Protein AF-0000000084665957 (afdb_homodimer)

Structure (mmCIF, N/CA/C/O backbone):
data_AF-0000000084665957-model_v1
#
loop_
_entity.id
_entity.type
_entity.pdbx_description
1 polymer 'Sulfhydryl oxidase'
#
loop_
_atom_site.group_PDB
_atom_site.id
_atom_site.type_symbol
_atom_site.label_atom_id
_atom_site.label_alt_id
_atom_site.label_comp_id
_atom_site.label_asym_id
_atom_site.label_entity_id
_atom_site.label_seq_id
_atom_site.pdbx_PDB_ins_code
_atom_site.Cartn_x
_atom_site.Cartn_y
_atom_site.Cartn_z
_atom_site.occupancy
_atom_site.B_iso_or_equiv
_atom_site.auth_seq_id
_atom_site.auth_comp_id
_atom_site.auth_asym_id
_atom_site.auth_atom_id
_atom_site.pdbx_PDB_model_num
ATOM 1 N N . MET A 1 1 ? -9.016 42.719 113.938 1 23.94 1 MET A N 1
ATOM 2 C CA . MET A 1 1 ? -9.352 41.312 113.688 1 23.94 1 MET A CA 1
ATOM 3 C C . MET A 1 1 ? -10.164 41.188 112.375 1 23.94 1 MET A C 1
ATOM 5 O O . MET A 1 1 ? -9.633 40.75 111.375 1 23.94 1 MET A O 1
ATOM 9 N N . LEU A 1 2 ? -11.43 40.875 112.5 1 23.5 2 LEU A N 1
ATOM 10 C CA . LEU A 1 2 ? -12.062 39.719 111.875 1 23.5 2 LEU A CA 1
ATOM 11 C C . LEU A 1 2 ? -12.805 40.156 110.562 1 23.5 2 LEU A C 1
ATOM 13 O O . LEU A 1 2 ? -13.602 39.375 110.062 1 23.5 2 LEU A O 1
ATOM 17 N N . ARG A 1 3 ? -12.586 41.375 110.125 1 26.03 3 ARG A N 1
ATOM 18 C CA . ARG A 1 3 ? -13.805 41.719 109.375 1 26.03 3 ARG A CA 1
ATOM 19 C C . ARG A 1 3 ? -14.062 40.75 108.25 1 26.03 3 ARG A C 1
ATOM 21 O O . ARG A 1 3 ? -13.133 40.344 107.562 1 26.03 3 ARG A O 1
ATOM 28 N N . LEU A 1 4 ? -15.242 40.594 107.875 1 24.08 4 LEU A N 1
ATOM 29 C CA . LEU A 1 4 ? -16.188 39.594 107.375 1 24.08 4 LEU A CA 1
ATOM 30 C C . LEU A 1 4 ? -15.859 39.25 105.938 1 24.08 4 LEU A C 1
ATOM 32 O O . LEU A 1 4 ? -15.117 39.969 105.25 1 24.08 4 LEU A O 1
ATOM 36 N N . SER A 1 5 ? -16.844 38.812 105.125 1 25.08 5 SER A N 1
ATOM 37 C CA . SER A 1 5 ? -17.453 37.594 104.625 1 25.08 5 SER A CA 1
ATOM 38 C C . SER A 1 5 ? -17.25 37.406 103.125 1 25.08 5 SER A C 1
ATOM 40 O O . SER A 1 5 ? -16.328 36.719 102.688 1 25.08 5 SER A O 1
ATOM 42 N N . GLY A 1 6 ? -18.328 37.625 102.25 1 25.34 6 GLY A N 1
ATOM 43 C CA . GLY A 1 6 ? -19.109 36.625 101.562 1 25.34 6 GLY A CA 1
ATOM 44 C C . GLY A 1 6 ? -18.656 36.406 100.125 1 25.34 6 GLY A C 1
ATOM 45 O O . GLY A 1 6 ? -17.922 37.219 99.562 1 25.34 6 GLY A O 1
ATOM 46 N N . PRO A 1 7 ? -19.188 35.281 99.375 1 33.09 7 PRO A N 1
ATOM 47 C CA . PRO A 1 7 ? -18.781 34.25 98.375 1 33.09 7 PRO A CA 1
ATOM 48 C C . PRO A 1 7 ? -18.938 34.688 96.938 1 33.09 7 PRO A C 1
ATOM 50 O O . PRO A 1 7 ? -18.719 33.875 96 1 33.09 7 PRO A O 1
ATOM 53 N N . LYS A 1 8 ? -19.234 35.969 96.5 1 28.03 8 LYS A N 1
ATOM 54 C CA . LYS A 1 8 ? -20.297 36.062 95.562 1 28.03 8 LYS A CA 1
ATOM 55 C C . LYS A 1 8 ? -19.953 35.25 94.312 1 28.03 8 LYS A C 1
ATOM 57 O O . LYS A 1 8 ? -18.766 35 94 1 28.03 8 LYS A O 1
ATOM 62 N N . GLY A 1 9 ? -20.797 35.344 93.125 1 24.75 9 GLY A N 1
ATOM 63 C CA . GLY A 1 9 ? -21.594 34.562 92.188 1 24.75 9 GLY A CA 1
ATOM 64 C C . GLY A 1 9 ? -20.797 34.062 91 1 24.75 9 GLY A C 1
ATOM 65 O O . GLY A 1 9 ? -19.734 34.594 90.688 1 24.75 9 GLY A O 1
ATOM 66 N N . ARG A 1 10 ? -21.328 33.094 90.125 1 26.44 10 ARG A N 1
ATOM 67 C CA . ARG A 1 10 ? -21.25 31.812 89.438 1 26.44 10 ARG A CA 1
ATOM 68 C C . ARG A 1 10 ? -20.641 32 88.062 1 26.44 10 ARG A C 1
ATOM 70 O O . ARG A 1 10 ? -20.469 33.125 87.562 1 26.44 10 ARG A O 1
ATOM 77 N N . PHE A 1 11 ? -21.344 31.422 86.875 1 23.61 11 PHE A N 1
ATOM 78 C CA . PHE A 1 11 ? -21.141 30.266 86 1 23.61 11 PHE A CA 1
ATOM 79 C C . PHE A 1 11 ? -20.578 30.672 84.688 1 23.61 11 PHE A C 1
ATOM 81 O O . PHE A 1 11 ? -19.562 30.141 84.25 1 23.61 11 PHE A O 1
ATOM 88 N N . ALA A 1 12 ? -21.5 31.094 83.562 1 27.22 12 ALA A N 1
ATOM 89 C CA . ALA A 1 12 ? -22 30.312 82.438 1 27.22 12 ALA A CA 1
ATOM 90 C C . ALA A 1 12 ? -21.281 30.688 81.188 1 27.22 12 ALA A C 1
ATOM 92 O O . ALA A 1 12 ? -21.641 30.188 80.062 1 27.22 12 ALA A O 1
ATOM 93 N N . VAL A 1 13 ? -20.328 31.516 81.062 1 29.95 13 VAL A N 1
ATOM 94 C CA . VAL A 1 13 ? -20.25 32.25 79.812 1 29.95 13 VAL A CA 1
ATOM 95 C C . VAL A 1 13 ? -19.781 31.328 78.688 1 29.95 13 VAL A C 1
ATOM 97 O O . VAL A 1 13 ? -19.469 31.797 77.625 1 29.95 13 VAL A O 1
ATOM 100 N N . PRO A 1 14 ? -19.781 29.812 78.938 1 29.17 14 PRO A N 1
ATOM 101 C CA . PRO A 1 14 ? -18.781 29.172 78.062 1 29.17 14 PRO A CA 1
ATOM 102 C C . PRO A 1 14 ? -19.109 29.344 76.562 1 29.17 14 PRO A C 1
ATOM 104 O O . PRO A 1 14 ? -18.203 29.484 75.75 1 29.17 14 PRO A O 1
ATOM 107 N N . ALA A 1 15 ? -20.453 29 76.188 1 26.44 15 ALA A N 1
ATOM 108 C CA . ALA A 1 15 ? -20.719 27.891 75.25 1 26.44 15 ALA A CA 1
ATOM 109 C C . ALA A 1 15 ? -20.578 28.344 73.812 1 26.44 15 ALA A C 1
ATOM 111 O O . ALA A 1 15 ? -20.453 27.516 72.875 1 26.44 15 ALA A O 1
ATOM 112 N N . VAL A 1 16 ? -20.781 29.578 73.375 1 29.3 16 VAL A N 1
ATOM 113 C CA . VAL A 1 16 ? -21.594 29.781 72.188 1 29.3 16 VAL A CA 1
ATOM 114 C C . VAL A 1 16 ? -20.766 29.453 70.938 1 29.3 16 VAL A C 1
ATOM 116 O O . VAL A 1 16 ? -21.234 29.625 69.812 1 29.3 16 VAL A O 1
ATOM 119 N N . LEU A 1 17 ? -19.406 29.203 71.062 1 29.39 17 LEU A N 1
ATOM 120 C CA . LEU A 1 17 ? -18.609 29.453 69.875 1 29.39 17 LEU A CA 1
ATOM 121 C C . LEU A 1 17 ? -18.906 28.406 68.812 1 29.39 17 LEU A C 1
ATOM 123 O O . LEU A 1 17 ? -18.344 28.469 67.688 1 29.39 17 LEU A O 1
ATOM 127 N N . ALA A 1 18 ? -19.531 27.203 69.188 1 26.62 18 ALA A N 1
ATOM 128 C CA . ALA A 1 18 ? -19.266 25.969 68.438 1 26.62 18 ALA A CA 1
ATOM 129 C C . ALA A 1 18 ? -19.969 26 67.062 1 26.62 18 ALA A C 1
ATOM 131 O O . ALA A 1 18 ? -19.734 25.125 66.25 1 26.62 18 ALA A O 1
ATOM 132 N N . ILE A 1 19 ? -21.031 26.719 66.875 1 30.8 19 ILE A N 1
ATOM 133 C CA . ILE A 1 19 ? -22.078 26.172 66 1 30.8 19 ILE A CA 1
ATOM 134 C C . ILE A 1 19 ? -21.625 26.203 64.562 1 30.8 19 ILE A C 1
ATOM 136 O O . ILE A 1 19 ? -22.031 25.375 63.719 1 30.8 19 ILE A O 1
ATOM 140 N N . VAL A 1 20 ? -20.844 27.188 64.125 1 29.7 20 VAL A N 1
ATOM 141 C CA . VAL A 1 20 ? -21.062 27.625 62.719 1 29.7 20 VAL A CA 1
ATOM 142 C C . VAL A 1 20 ? -20.469 26.594 61.75 1 29.7 20 VAL A C 1
ATOM 144 O O . VAL A 1 20 ? -20.5 26.781 60.531 1 29.7 20 VAL A O 1
ATOM 147 N N . PHE A 1 21 ? -19.812 25.469 62.281 1 29.03 21 PHE A N 1
ATOM 148 C CA . PHE A 1 21 ? -18.969 24.656 61.406 1 29.03 21 PHE A CA 1
ATOM 149 C C . PHE A 1 21 ? -19.812 23.938 60.344 1 29.03 21 PHE A C 1
ATOM 151 O O . PHE A 1 21 ? -19.266 23.344 59.438 1 29.03 21 PHE A O 1
ATOM 158 N N . CYS A 1 22 ? -21.062 23.625 60.75 1 29.11 22 CYS A N 1
ATOM 159 C CA . CYS A 1 22 ? -21.656 22.422 60.188 1 29.11 22 CYS A CA 1
ATOM 160 C C . CYS A 1 22 ? -21.875 22.594 58.688 1 29.11 22 CYS A C 1
ATOM 162 O O . CYS A 1 22 ? -22.094 21.609 57.969 1 29.11 22 CYS A O 1
ATOM 164 N N . LEU A 1 23 ? -22.312 23.734 58.219 1 30.8 23 LEU A N 1
ATOM 165 C CA . LEU A 1 23 ? -23.234 23.609 57.094 1 30.8 23 LEU A CA 1
ATOM 166 C C . LEU A 1 23 ? -22.5 23.203 55.812 1 30.8 23 LEU A C 1
ATOM 168 O O . LEU A 1 23 ? -23.125 22.906 54.812 1 30.8 23 LEU A O 1
ATOM 172 N N . PHE A 1 24 ? -21.188 23.406 55.781 1 32.72 24 PHE A N 1
ATOM 173 C CA . PHE A 1 24 ? -20.719 23.547 54.406 1 32.72 24 PHE A CA 1
ATOM 174 C C . PHE A 1 24 ? -20.781 22.219 53.656 1 32.72 24 PHE A C 1
ATOM 176 O O . PHE A 1 24 ? -20.391 22.141 52.5 1 32.72 24 PHE A O 1
ATOM 183 N N . PHE A 1 25 ? -20.953 21.125 54.469 1 32.72 25 PHE A N 1
ATOM 184 C CA . PHE A 1 25 ? -20.5 19.891 53.812 1 32.72 25 PHE A CA 1
ATOM 185 C C . PHE A 1 25 ? -21.375 19.578 52.625 1 32.72 25 PHE A C 1
ATOM 187 O O . PHE A 1 25 ? -21.109 18.609 51.906 1 32.72 25 PHE A O 1
ATOM 194 N N . PHE A 1 26 ? -22.625 19.969 52.719 1 32.12 26 PHE A N 1
ATOM 195 C CA . PHE A 1 26 ? -23.484 19.078 51.938 1 32.12 26 PHE A CA 1
ATOM 196 C C . PHE A 1 26 ? -23.234 19.281 50.438 1 32.12 26 PHE A C 1
ATOM 198 O O . PHE A 1 26 ? -24 18.781 49.594 1 32.12 26 PHE A O 1
ATOM 205 N N . MET A 1 27 ? -22.516 20.359 50.062 1 32.44 27 MET A N 1
ATOM 206 C CA . MET A 1 27 ? -22.797 20.562 48.625 1 32.44 27 MET A CA 1
ATOM 207 C C . MET A 1 27 ? -22.312 19.359 47.812 1 32.44 27 MET A C 1
ATOM 209 O O . MET A 1 27 ? -21.141 19 47.875 1 32.44 27 MET A O 1
ATOM 213 N N . GLY A 1 28 ? -23.031 18.266 47.875 1 29.22 28 GLY A N 1
ATOM 214 C CA . GLY A 1 28 ? -22.797 17.062 47.094 1 29.22 28 GLY A CA 1
ATOM 215 C C . GLY A 1 28 ? -22.453 17.359 45.656 1 29.22 28 GLY A C 1
ATOM 216 O O . GLY A 1 28 ? -22.844 18.391 45.125 1 29.22 28 GLY A O 1
ATOM 217 N N . PRO A 1 29 ? -21.219 16.969 45.281 1 35.88 29 PRO A N 1
ATOM 218 C CA . PRO A 1 29 ? -20.719 17.156 43.906 1 35.88 29 PRO A CA 1
ATOM 219 C C . PRO A 1 29 ? -21.734 16.734 42.844 1 35.88 29 PRO A C 1
ATOM 221 O O . PRO A 1 29 ? -22.375 15.688 43 1 35.88 29 PRO A O 1
ATOM 224 N N . HIS A 1 30 ? -22.719 17.625 42.562 1 33.84 30 HIS A N 1
ATOM 225 C CA . HIS A 1 30 ? -23.547 17.234 41.438 1 33.84 30 HIS A CA 1
ATOM 226 C C . HIS A 1 30 ? -22.688 16.734 40.25 1 33.84 30 HIS A C 1
ATOM 228 O O . HIS A 1 30 ? -21.719 17.375 39.875 1 33.84 30 HIS A O 1
ATOM 234 N N . THR A 1 31 ? -22.422 15.398 40.312 1 34.31 31 THR A N 1
ATOM 235 C CA . THR A 1 31 ? -21.812 14.688 39.188 1 34.31 31 THR A CA 1
ATOM 236 C C . THR A 1 31 ? -22.469 15.102 37.875 1 34.31 31 THR A C 1
ATOM 238 O O . THR A 1 31 ? -23.688 15 37.719 1 34.31 31 THR A O 1
ATOM 241 N N . VAL A 1 32 ? -22.062 16.297 37.406 1 34.09 32 VAL A N 1
ATOM 242 C CA . VAL A 1 32 ? -22.469 16.594 36.031 1 34.09 32 VAL A CA 1
ATOM 243 C C . VAL A 1 32 ? -22.312 15.352 35.156 1 34.09 32 VAL A C 1
ATOM 245 O O . VAL A 1 32 ? -21.234 14.75 35.125 1 34.09 32 VAL A O 1
ATOM 248 N N . THR A 1 33 ? -23.328 14.492 35.156 1 33.47 33 THR A N 1
ATOM 249 C CA . THR A 1 33 ? -23.359 13.445 34.156 1 33.47 33 THR A CA 1
ATOM 250 C C . THR A 1 33 ? -23.016 14.008 32.781 1 33.47 33 THR A C 1
ATOM 252 O O . THR A 1 33 ? -23.688 14.922 32.281 1 33.47 33 THR A O 1
ATOM 255 N N . SER A 1 34 ? -21.734 14.266 32.594 1 32.19 34 SER A N 1
ATOM 256 C CA . SER A 1 34 ? -21.312 14.586 31.25 1 32.19 34 SER A CA 1
ATOM 257 C C . SER A 1 34 ? -22.016 13.695 30.219 1 32.19 34 SER A C 1
ATOM 259 O O . SER A 1 34 ? -21.891 12.469 30.266 1 32.19 34 SER A O 1
ATOM 261 N N . GLY A 1 35 ? -23.281 13.992 29.984 1 29.5 35 GLY A N 1
ATOM 262 C CA . GLY A 1 35 ? -23.891 13.32 28.844 1 29.5 35 GLY A CA 1
ATOM 263 C C . GLY A 1 35 ? -22.969 13.227 27.641 1 29.5 35 GLY A C 1
ATOM 264 O O . GLY A 1 35 ? -22.453 14.242 27.172 1 29.5 35 GLY A O 1
ATOM 265 N N . HIS A 1 36 ? -22.062 12.211 27.688 1 34.53 36 HIS A N 1
ATOM 266 C CA . HIS A 1 36 ? -21.375 11.836 26.469 1 34.53 36 HIS A CA 1
ATOM 267 C C . HIS A 1 36 ? -22.312 11.875 25.266 1 34.53 36 HIS A C 1
ATOM 269 O O . HIS A 1 36 ? -23.312 11.148 25.219 1 34.53 36 HIS A O 1
ATOM 275 N N . VAL A 1 37 ? -22.641 13.07 24.844 1 31.34 37 VAL A N 1
ATOM 276 C CA . VAL A 1 37 ? -23.25 13.102 23.531 1 31.34 37 VAL A CA 1
ATOM 277 C C . VAL A 1 37 ? -22.516 12.156 22.594 1 31.34 37 VAL A C 1
ATOM 279 O O . VAL A 1 37 ? -21.312 12.328 22.344 1 31.34 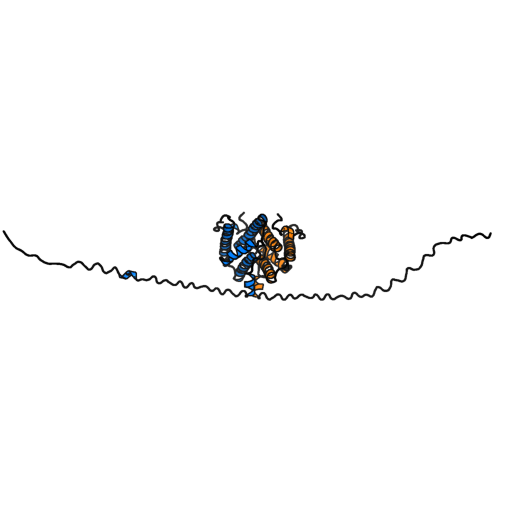37 VAL A O 1
ATOM 282 N N . ALA A 1 38 ? -22.75 10.898 22.766 1 32.16 38 ALA A N 1
ATOM 283 C CA . ALA A 1 38 ? -22.344 9.984 21.703 1 32.16 38 ALA A CA 1
ATOM 284 C C . ALA A 1 38 ? -22.688 10.547 20.328 1 32.16 38 ALA A C 1
ATOM 286 O O . ALA A 1 38 ? -23.859 10.781 20.016 1 32.16 38 ALA A O 1
ATOM 287 N N . PHE A 1 39 ? -21.875 11.461 19.781 1 30.08 39 PHE A N 1
ATOM 288 C CA . PHE A 1 39 ? -21.969 11.789 18.375 1 30.08 39 PHE A CA 1
ATOM 289 C C . PHE A 1 39 ? -22.219 10.539 17.531 1 30.08 39 PHE A C 1
ATOM 291 O O . PHE A 1 39 ? -21.328 9.695 17.406 1 30.08 39 PHE A O 1
ATOM 298 N N . THR A 1 40 ? -23.359 9.984 17.641 1 35.09 40 THR A N 1
ATOM 299 C CA . THR A 1 40 ? -23.719 8.977 16.656 1 35.09 40 THR A CA 1
ATOM 300 C C . THR A 1 40 ? -23.453 9.492 15.242 1 35.09 40 THR A C 1
ATOM 302 O O . THR A 1 40 ? -24.141 10.398 14.773 1 35.09 40 THR A O 1
ATOM 305 N N . THR A 1 41 ? -22.234 9.773 14.906 1 33.22 41 THR A N 1
ATOM 306 C CA . THR A 1 41 ? -22.078 10.07 13.492 1 33.22 41 THR A CA 1
ATOM 307 C C . THR A 1 41 ? -22.828 9.047 12.641 1 33.22 41 THR A C 1
ATOM 309 O O . THR A 1 41 ? -22.641 7.836 12.812 1 33.22 41 THR A O 1
ATOM 312 N N . PRO A 1 42 ? -23.938 9.414 12.109 1 31.47 42 PRO A N 1
ATOM 313 C CA . PRO A 1 42 ? -24.562 8.484 11.164 1 31.47 42 PRO A CA 1
ATOM 314 C C . PRO A 1 42 ? -23.531 7.832 10.227 1 31.47 42 PRO A C 1
ATOM 316 O O . PRO A 1 42 ? -22.812 8.531 9.516 1 31.47 42 PRO A O 1
ATOM 319 N N . GLN A 1 43 ? -22.828 6.816 10.641 1 33.38 43 GLN A N 1
ATOM 320 C CA . GLN A 1 43 ? -22.109 5.973 9.703 1 33.38 43 GLN A CA 1
ATOM 321 C C . GLN A 1 43 ? -22.953 5.676 8.461 1 33.38 43 GLN A C 1
ATOM 323 O O . GLN A 1 43 ? -24 5.039 8.562 1 33.38 43 GLN A O 1
ATOM 328 N N . ARG A 1 44 ? -23.109 6.648 7.629 1 35.81 44 ARG A N 1
ATOM 329 C CA . ARG A 1 44 ? -23.75 6.266 6.371 1 35.81 44 ARG A CA 1
ATOM 330 C C . ARG A 1 44 ? -23.406 4.828 5.996 1 35.81 44 ARG A C 1
ATOM 332 O O . ARG A 1 44 ? -22.234 4.422 6.094 1 35.81 44 ARG A O 1
ATOM 339 N N . ASP A 1 45 ? -24.344 3.887 6.074 1 35.06 45 ASP A N 1
ATOM 340 C CA . ASP A 1 45 ? -24.422 2.473 5.719 1 35.06 45 ASP A CA 1
ATOM 341 C C . ASP A 1 45 ? -23.578 2.166 4.484 1 35.06 45 ASP A C 1
ATOM 343 O O . ASP A 1 45 ? -23.953 2.518 3.365 1 35.06 45 ASP A O 1
ATOM 347 N N . LEU A 1 46 ? -22.234 2.416 4.41 1 44.25 46 LEU A N 1
ATOM 348 C CA . LEU A 1 46 ? -21.641 1.562 3.393 1 44.25 46 LEU A CA 1
ATOM 349 C C . LEU A 1 46 ? -22.391 0.238 3.281 1 44.25 46 LEU A C 1
ATOM 351 O O . LEU A 1 46 ? -22.688 -0.392 4.293 1 44.25 46 LEU A O 1
ATOM 355 N N . GLY A 1 47 ? -23.25 0.191 2.395 1 41.38 47 GLY A N 1
ATOM 356 C CA . GLY A 1 47 ? -24.047 -1.02 2.318 1 41.38 47 GLY A CA 1
ATOM 357 C C . GLY A 1 47 ? -23.344 -2.24 2.877 1 41.38 47 GLY A C 1
ATOM 358 O O . GLY A 1 47 ? -22.109 -2.244 3.014 1 41.38 47 GLY A O 1
ATOM 359 N N . HIS A 1 48 ? -24.062 -2.998 3.639 1 44.66 48 HIS A N 1
ATOM 360 C CA . HIS A 1 48 ? -23.656 -4.25 4.266 1 44.66 48 HIS A CA 1
ATOM 361 C C . HIS A 1 48 ? -22.547 -4.926 3.48 1 44.66 48 HIS A C 1
ATOM 363 O O . HIS A 1 48 ? -21.594 -5.434 4.066 1 44.66 48 HIS A O 1
ATOM 369 N N . SER A 1 49 ? -22.625 -4.941 2.115 1 48.97 49 SER A N 1
ATOM 370 C CA . SER A 1 49 ? -21.656 -5.629 1.272 1 48.97 49 SER A CA 1
ATOM 371 C C . SER A 1 49 ? -20.297 -4.957 1.348 1 48.97 49 SER A C 1
ATOM 373 O O . SER A 1 49 ? -19.266 -5.633 1.316 1 48.97 49 SER A O 1
ATOM 375 N N . SER A 1 50 ? -20.281 -3.59 1.645 1 61.59 50 SER A N 1
ATOM 376 C CA . SER A 1 50 ? -19.031 -2.855 1.732 1 61.59 50 SER A CA 1
ATOM 377 C C . SER A 1 50 ? -18.312 -3.143 3.047 1 61.59 50 SER A C 1
ATOM 379 O O . SER A 1 50 ? -17.094 -3.348 3.066 1 61.59 50 SER A O 1
ATOM 381 N N . GLN A 1 51 ? -19.094 -3.328 4.078 1 67.75 51 GLN A N 1
ATOM 382 C CA . GLN A 1 51 ? -18.469 -3.574 5.375 1 67.75 51 GLN A CA 1
ATOM 383 C C . GLN A 1 51 ? -17.859 -4.973 5.434 1 67.75 51 GLN A C 1
ATOM 385 O O . GLN A 1 51 ? -16.781 -5.16 6 1 67.75 51 GLN A O 1
ATOM 390 N N . SER A 1 52 ? -18.641 -5.891 4.801 1 73.94 52 SER A N 1
ATOM 391 C CA . SER A 1 52 ? -18.109 -7.254 4.801 1 73.94 52 SER A CA 1
ATOM 392 C C . SER A 1 52 ? -16.812 -7.34 4.012 1 73.94 52 SER A C 1
ATOM 394 O O . SER A 1 52 ? -15.922 -8.133 4.352 1 73.94 52 SER A O 1
ATOM 396 N N . LEU A 1 53 ? -16.688 -6.516 3.115 1 84.69 53 LEU A N 1
ATOM 397 C CA . LEU A 1 53 ? -15.477 -6.48 2.297 1 84.69 53 LEU A CA 1
ATOM 398 C C . LEU A 1 53 ? -14.273 -6.023 3.121 1 84.69 53 LEU A C 1
ATOM 400 O O . LEU A 1 53 ? -13.164 -6.531 2.939 1 84.69 53 LEU A O 1
ATOM 404 N N . LEU A 1 54 ? -14.523 -5.195 4.086 1 86.06 54 LEU A N 1
ATOM 405 C CA . LEU A 1 54 ? -13.445 -4.559 4.836 1 86.06 54 LEU A CA 1
ATOM 406 C C . LEU A 1 54 ? -13.086 -5.379 6.066 1 86.06 54 LEU A C 1
ATOM 408 O O . LEU A 1 54 ? -12.008 -5.199 6.641 1 86.06 54 LEU A O 1
ATOM 412 N N . THR A 1 55 ? -13.852 -6.32 6.555 1 81.5 55 THR A N 1
ATOM 413 C CA . THR A 1 55 ? -13.633 -7.027 7.812 1 81.5 55 THR A CA 1
ATOM 414 C C . THR A 1 55 ? -13.289 -8.492 7.559 1 81.5 55 THR A C 1
ATOM 416 O O . THR A 1 55 ? -13.344 -9.32 8.469 1 81.5 55 THR A O 1
ATOM 419 N N . GLY A 1 56 ? -12.812 -8.859 6.555 1 82.06 56 GLY A N 1
ATOM 420 C CA . GLY A 1 56 ? -12.492 -10.25 6.27 1 82.06 56 GLY A CA 1
ATOM 421 C C . GLY A 1 56 ? -11.141 -10.68 6.816 1 82.06 56 GLY A C 1
ATOM 422 O O . GLY A 1 56 ? -10.438 -9.875 7.434 1 82.06 56 GLY A O 1
ATOM 423 N N . HIS A 1 57 ? -10.773 -11.875 6.73 1 87.69 57 HIS A N 1
ATOM 424 C CA . HIS A 1 57 ? -9.539 -12.492 7.207 1 87.69 57 HIS A CA 1
ATOM 425 C C . HIS A 1 57 ? -8.336 -12.016 6.406 1 87.69 57 HIS A C 1
ATOM 427 O O . HIS A 1 57 ? -8.492 -11.438 5.332 1 87.69 57 HIS A O 1
ATOM 433 N N . ALA A 1 58 ? -7.102 -12.188 7.016 1 95.56 58 ALA A N 1
ATOM 434 C CA . ALA A 1 58 ? -5.875 -12.031 6.238 1 95.56 58 ALA A CA 1
ATOM 435 C C . ALA A 1 58 ? -5.844 -13 5.059 1 95.56 58 ALA A C 1
ATOM 437 O O . ALA A 1 58 ? -6.066 -14.203 5.23 1 95.56 58 ALA A O 1
ATOM 438 N N . ILE A 1 59 ? -5.516 -12.555 3.977 1 96.75 59 ILE A N 1
ATOM 439 C CA . ILE A 1 59 ? -5.723 -13.32 2.752 1 96.75 59 ILE A CA 1
ATOM 440 C C . ILE A 1 59 ? -4.461 -14.109 2.414 1 96.75 59 ILE A C 1
ATOM 442 O O . ILE A 1 59 ? -4.539 -15.258 1.969 1 96.75 59 ILE A O 1
ATOM 446 N N . ALA A 1 60 ? -3.242 -13.539 2.637 1 95.88 60 ALA A N 1
ATOM 447 C CA . ALA A 1 60 ? -1.985 -14.188 2.277 1 95.88 60 ALA A CA 1
ATOM 448 C C . ALA A 1 60 ? -1.565 -15.195 3.346 1 95.88 60 ALA A C 1
ATOM 450 O O . ALA A 1 60 ? -1.906 -15.039 4.52 1 95.88 60 ALA A O 1
ATOM 451 N N . PRO A 1 61 ? -0.875 -16.219 2.949 1 94.12 61 PRO A N 1
ATOM 452 C CA . PRO A 1 61 ? -0.324 -17.141 3.938 1 94.12 61 PRO A CA 1
ATOM 453 C C . PRO A 1 61 ? 0.876 -16.562 4.684 1 94.12 61 PRO A C 1
ATOM 455 O O . PRO A 1 61 ? 1.323 -15.453 4.379 1 94.12 61 PRO A O 1
ATOM 458 N N . LYS A 1 62 ? 1.385 -17.344 5.598 1 94.06 62 LYS A N 1
ATOM 459 C CA . LYS A 1 62 ? 2.57 -16.969 6.359 1 94.06 62 LYS A CA 1
ATOM 460 C C . LYS A 1 62 ? 3.754 -16.688 5.438 1 94.06 62 LYS A C 1
ATOM 462 O O . LYS A 1 62 ? 3.93 -17.375 4.43 1 94.06 62 LYS A O 1
ATOM 467 N N . LEU A 1 63 ? 4.5 -15.648 5.805 1 92.62 63 LEU A N 1
ATOM 468 C CA . LEU A 1 63 ? 5.746 -15.336 5.113 1 92.62 63 LEU A CA 1
ATOM 469 C C . LEU A 1 63 ? 6.953 -15.766 5.941 1 92.62 63 LEU A C 1
ATOM 471 O O . LEU A 1 63 ? 7.391 -15.031 6.832 1 92.62 63 LEU A O 1
ATOM 475 N N . GLY A 1 64 ? 7.562 -16.812 5.582 1 88.06 64 GLY A N 1
ATOM 476 C CA . GLY A 1 64 ? 8.562 -17.453 6.422 1 88.06 64 GLY A CA 1
ATOM 477 C C . GLY A 1 64 ? 9.953 -16.875 6.23 1 88.06 64 GLY A C 1
ATOM 478 O O . GLY A 1 64 ? 10.836 -17.078 7.07 1 88.06 64 GLY A O 1
ATOM 479 N N . ASN A 1 65 ? 10.156 -16.141 5.184 1 89.38 65 ASN A N 1
ATOM 480 C CA . ASN A 1 65 ? 11.477 -15.578 4.914 1 89.38 65 ASN A CA 1
ATOM 481 C C . ASN A 1 65 ? 11.695 -14.281 5.684 1 89.38 65 ASN A C 1
ATOM 483 O O . ASN A 1 65 ? 11.109 -13.25 5.348 1 89.38 65 ASN A O 1
ATOM 487 N N . ALA A 1 66 ? 12.578 -14.312 6.645 1 91 66 ALA A N 1
ATOM 488 C CA . ALA A 1 66 ? 12.781 -13.195 7.566 1 91 66 ALA A CA 1
ATOM 489 C C . ALA A 1 66 ? 13.281 -11.961 6.828 1 91 66 ALA A C 1
ATOM 491 O O . ALA A 1 66 ? 12.875 -10.836 7.145 1 91 66 ALA A O 1
ATOM 492 N N . THR A 1 67 ? 14.156 -12.172 5.879 1 91.5 67 THR A N 1
ATOM 493 C CA . THR A 1 67 ? 14.703 -11.047 5.121 1 91.5 67 THR A CA 1
ATOM 494 C C . THR A 1 67 ? 13.617 -10.406 4.258 1 91.5 67 THR A C 1
ATOM 496 O O . THR A 1 67 ? 13.469 -9.18 4.246 1 91.5 67 THR A O 1
ATOM 499 N N . ALA A 1 68 ? 12.883 -11.227 3.561 1 90.88 68 ALA A N 1
ATOM 500 C CA . ALA A 1 68 ? 11.781 -10.727 2.74 1 90.88 68 ALA A CA 1
ATOM 501 C C . ALA A 1 68 ? 10.75 -10 3.594 1 90.88 68 ALA A C 1
ATOM 503 O O . ALA A 1 68 ? 10.227 -8.961 3.195 1 90.88 68 ALA A O 1
ATOM 504 N N . LYS A 1 69 ? 10.484 -10.586 4.727 1 93.88 69 LYS A N 1
ATOM 505 C CA . LYS A 1 69 ? 9.531 -9.992 5.656 1 93.88 69 LYS A CA 1
ATOM 506 C C . LYS A 1 69 ? 9.977 -8.602 6.102 1 93.88 69 LYS A C 1
ATOM 508 O O . LYS A 1 69 ? 9.188 -7.664 6.121 1 93.88 69 LYS A O 1
ATOM 513 N N . ALA A 1 70 ? 11.227 -8.461 6.43 1 93.25 70 ALA A N 1
ATOM 514 C CA . ALA A 1 70 ? 11.766 -7.184 6.887 1 93.25 70 ALA A CA 1
ATOM 515 C C . ALA A 1 70 ? 11.734 -6.145 5.766 1 93.25 70 ALA A C 1
ATOM 517 O O . ALA A 1 70 ? 11.359 -4.992 5.988 1 93.25 70 ALA A O 1
ATOM 518 N N . GLU A 1 71 ? 12.125 -6.531 4.594 1 93.19 71 GLU A N 1
ATOM 519 C CA . GLU A 1 71 ? 12.125 -5.621 3.451 1 93.19 71 GLU A CA 1
ATOM 520 C C . GLU A 1 71 ? 10.711 -5.184 3.094 1 93.19 71 GLU A C 1
ATOM 522 O O . GLU A 1 71 ? 10.469 -4.012 2.795 1 93.19 71 GLU A O 1
ATOM 527 N N . LEU A 1 72 ? 9.836 -6.156 3.139 1 95.5 72 LEU A N 1
ATOM 528 C CA . LEU A 1 72 ? 8.43 -5.859 2.867 1 95.5 72 LEU A CA 1
ATOM 529 C C . LEU A 1 72 ? 7.883 -4.863 3.885 1 95.5 72 LEU A C 1
ATOM 531 O O . LEU A 1 72 ? 7.195 -3.908 3.518 1 95.5 72 LEU A O 1
ATOM 535 N N . GLY A 1 73 ? 8.156 -5.164 5.145 1 96.5 73 GLY A N 1
ATOM 536 C CA . GLY A 1 73 ? 7.695 -4.262 6.191 1 96.5 73 GLY A CA 1
ATOM 537 C C . GLY A 1 73 ? 8.188 -2.838 6.008 1 96.5 73 GLY A C 1
ATOM 538 O O . GLY A 1 73 ? 7.414 -1.887 6.148 1 96.5 73 GLY A O 1
ATOM 539 N N . ARG A 1 74 ? 9.422 -2.66 5.672 1 95.25 74 ARG A N 1
ATOM 540 C CA . ARG A 1 74 ? 9.984 -1.328 5.461 1 95.25 74 ARG A CA 1
ATOM 541 C C . ARG A 1 74 ? 9.297 -0.624 4.297 1 95.25 74 ARG A C 1
ATOM 543 O O . ARG A 1 74 ? 8.969 0.562 4.387 1 95.25 74 ARG A O 1
ATOM 550 N N . ALA A 1 75 ? 9.117 -1.322 3.244 1 94.69 75 ALA A N 1
ATOM 551 C CA . ALA A 1 75 ? 8.453 -0.748 2.076 1 94.69 75 ALA A CA 1
ATOM 552 C C . ALA A 1 75 ? 7.008 -0.374 2.393 1 94.69 75 ALA A C 1
ATOM 554 O O . ALA A 1 75 ? 6.547 0.706 2.02 1 94.69 75 ALA A O 1
ATOM 555 N N . ALA A 1 76 ? 6.316 -1.218 3.105 1 97 76 ALA A N 1
ATOM 556 C CA . ALA A 1 76 ? 4.902 -1.018 3.412 1 97 76 ALA A CA 1
ATOM 557 C C . ALA A 1 76 ? 4.703 0.199 4.312 1 97 76 ALA A C 1
ATOM 559 O O . ALA A 1 76 ? 3.834 1.033 4.055 1 97 76 ALA A O 1
ATOM 560 N N . TRP A 1 77 ? 5.508 0.316 5.305 1 97.06 77 TRP A N 1
ATOM 561 C CA . TRP A 1 77 ? 5.363 1.446 6.219 1 97.06 77 TRP A CA 1
ATOM 562 C C . TRP A 1 77 ? 5.758 2.75 5.535 1 97.06 77 TRP A C 1
ATOM 564 O O . TRP A 1 77 ? 5.184 3.805 5.812 1 97.06 77 TRP A O 1
ATOM 574 N N . LYS A 1 78 ? 6.789 2.674 4.645 1 94.62 78 LYS A N 1
ATOM 575 C CA . LYS A 1 78 ? 7.129 3.867 3.873 1 94.62 78 LYS A CA 1
ATOM 576 C C . LYS A 1 78 ? 5.926 4.363 3.072 1 94.62 78 LYS A C 1
ATOM 578 O O . LYS A 1 78 ? 5.613 5.555 3.088 1 94.62 78 LYS A O 1
ATOM 583 N N . VAL A 1 79 ? 5.254 3.496 2.43 1 96.81 79 VAL A N 1
ATOM 584 C CA . VAL A 1 79 ? 4.109 3.869 1.608 1 96.81 79 VAL A CA 1
ATOM 585 C C . VAL A 1 79 ? 2.98 4.383 2.5 1 96.81 79 VAL A C 1
ATOM 587 O O . VAL A 1 79 ? 2.395 5.434 2.227 1 96.81 79 VAL A O 1
ATOM 590 N N . LEU A 1 80 ? 2.693 3.682 3.619 1 97.62 80 LEU A N 1
ATOM 591 C CA . LEU A 1 80 ? 1.592 4.07 4.492 1 97.62 80 LEU A CA 1
ATOM 592 C C . LEU A 1 80 ? 1.852 5.438 5.121 1 97.62 80 LEU A C 1
ATOM 594 O O . LEU A 1 80 ? 1.001 6.328 5.055 1 97.62 80 LEU A O 1
ATOM 598 N N . HIS A 1 81 ? 3.041 5.641 5.648 1 96.69 81 HIS A N 1
ATOM 599 C CA . HIS A 1 81 ? 3.344 6.91 6.297 1 96.69 81 HIS A CA 1
ATOM 600 C C . HIS A 1 81 ? 3.289 8.062 5.297 1 96.69 81 HIS A C 1
ATOM 602 O O . HIS A 1 81 ? 2.789 9.141 5.617 1 96.69 81 HIS A O 1
ATOM 608 N N . THR A 1 82 ? 3.857 7.863 4.137 1 96.25 82 THR A N 1
ATOM 609 C CA . THR A 1 82 ? 3.826 8.922 3.135 1 96.25 82 THR A CA 1
ATOM 610 C C . THR A 1 82 ? 2.393 9.227 2.713 1 96.25 82 THR A C 1
ATOM 612 O O . THR A 1 82 ? 2.025 10.391 2.533 1 96.25 82 THR A O 1
ATOM 615 N N . THR A 1 83 ? 1.563 8.195 2.566 1 97.25 83 THR A N 1
ATOM 616 C CA . THR A 1 83 ? 0.153 8.375 2.24 1 97.25 83 THR A CA 1
ATOM 617 C C . THR A 1 83 ? -0.539 9.234 3.293 1 97.25 83 THR A C 1
ATOM 619 O O . THR A 1 83 ? -1.23 10.195 2.957 1 97.25 83 THR A O 1
ATOM 622 N N . PHE A 1 84 ? -0.29 8.883 4.551 1 97.12 84 PHE A N 1
ATOM 623 C CA . PHE A 1 84 ? -0.897 9.648 5.633 1 97.12 84 PHE A CA 1
ATOM 624 C C . PHE A 1 84 ? -0.407 11.094 5.613 1 97.12 84 PHE A C 1
ATOM 626 O O . PHE A 1 84 ? -1.197 12.023 5.785 1 97.12 84 PHE A O 1
ATOM 633 N N . SER A 1 85 ? 0.833 11.281 5.34 1 95.5 85 SER A N 1
ATOM 634 C CA . SER A 1 85 ? 1.459 12.594 5.434 1 95.5 85 SER A CA 1
ATOM 635 C C . SER A 1 85 ? 1.036 13.492 4.277 1 95.5 85 SER A C 1
ATOM 637 O O . SER A 1 85 ? 1.218 14.711 4.332 1 95.5 85 SER A O 1
ATOM 639 N N . ARG A 1 86 ? 0.481 12.875 3.283 1 95.25 86 ARG A N 1
ATOM 640 C CA . ARG A 1 86 ? 0.109 13.68 2.121 1 95.25 86 ARG A CA 1
ATOM 641 C C . ARG A 1 86 ? -1.4 13.672 1.909 1 95.25 86 ARG A C 1
ATOM 643 O O . ARG A 1 86 ? -1.885 14.039 0.837 1 95.25 86 ARG A O 1
ATOM 650 N N . PHE A 1 87 ? -2.105 13.141 2.902 1 95.81 87 PHE A N 1
ATOM 651 C CA . PHE A 1 87 ? -3.561 13.203 2.943 1 95.81 87 PHE A CA 1
ATOM 652 C C . PHE A 1 87 ? -4.035 14.641 3.133 1 95.81 87 PHE A C 1
ATOM 654 O O . PHE A 1 87 ? -3.316 15.469 3.693 1 95.81 87 PHE A O 1
ATOM 661 N N . PRO A 1 88 ? -5.258 14.984 2.619 1 96.25 88 PRO A N 1
ATOM 662 C CA . PRO A 1 88 ? -5.746 16.344 2.84 1 96.25 88 PRO A CA 1
ATOM 663 C C . PRO A 1 88 ? -5.902 16.688 4.32 1 96.25 88 PRO A C 1
ATOM 665 O O . PRO A 1 88 ? -6.324 15.836 5.109 1 96.25 88 PRO A O 1
ATOM 668 N N . GLU A 1 89 ? -5.555 17.922 4.633 1 96.38 89 GLU A N 1
ATOM 669 C CA . GLU A 1 89 ? -5.773 18.359 6.012 1 96.38 89 GLU A CA 1
ATOM 670 C C . GLU A 1 89 ? -7.266 18.422 6.336 1 96.38 89 GLU A C 1
ATOM 672 O O . GLU A 1 89 ? -7.668 18.188 7.477 1 96.38 89 GLU A O 1
ATOM 677 N N . LYS A 1 90 ? -8.062 18.812 5.332 1 98.38 90 LYS A N 1
ATOM 678 C CA . LYS A 1 90 ? -9.516 18.844 5.441 1 98.38 90 LYS A CA 1
ATOM 679 C C . LYS A 1 90 ? -10.172 17.969 4.383 1 98.38 90 LYS A C 1
ATOM 681 O O . LYS A 1 90 ? -10.766 18.469 3.43 1 98.38 90 LYS A O 1
ATOM 686 N N . PRO A 1 91 ? -10.141 16.688 4.668 1 98 91 PRO A N 1
ATOM 687 C CA . PRO A 1 91 ? -10.703 15.773 3.67 1 98 91 PRO A CA 1
ATOM 688 C C . PRO A 1 91 ? -12.227 15.859 3.588 1 98 91 PRO A C 1
ATOM 690 O O . PRO A 1 91 ? -12.883 16.188 4.578 1 98 91 PRO A O 1
ATOM 693 N N . THR A 1 92 ? -12.727 15.57 2.428 1 97.19 92 THR A N 1
ATOM 694 C CA . THR A 1 92 ? -14.164 15.352 2.289 1 97.19 92 THR A CA 1
ATOM 695 C C . THR A 1 92 ? -14.562 14.016 2.916 1 97.19 92 THR A C 1
ATOM 697 O O . THR A 1 92 ? -13.703 13.18 3.217 1 97.19 92 THR A O 1
ATOM 700 N N . ASP A 1 93 ? -15.836 13.852 3.111 1 96.38 93 ASP A N 1
ATOM 701 C CA . ASP A 1 93 ? -16.312 12.586 3.668 1 96.38 93 ASP A CA 1
ATOM 702 C C . ASP A 1 93 ? -15.938 11.414 2.76 1 96.38 93 ASP A C 1
ATOM 704 O O . ASP A 1 93 ? -15.617 10.328 3.242 1 96.38 93 ASP A O 1
ATOM 708 N N . GLU A 1 94 ? -16.031 11.672 1.535 1 95.56 94 GLU A N 1
ATOM 709 C CA . GLU A 1 94 ? -15.656 10.641 0.575 1 95.56 94 GLU A CA 1
ATOM 710 C C . GLU A 1 94 ? -14.18 10.281 0.684 1 95.56 94 GLU A C 1
ATOM 712 O O . GLU A 1 94 ? -13.805 9.109 0.623 1 95.56 94 GLU A O 1
ATOM 717 N N . GLU A 1 95 ? -13.312 11.25 0.818 1 97.25 95 GLU A N 1
ATOM 718 C CA . GLU A 1 95 ? -11.875 11.023 0.986 1 97.25 95 GLU A CA 1
ATOM 719 C C . GLU A 1 95 ? -11.586 10.297 2.299 1 97.25 95 GLU A C 1
ATOM 721 O O . GLU A 1 95 ? -10.711 9.43 2.357 1 97.25 95 GLU A O 1
ATOM 726 N N . LYS A 1 96 ? -12.289 10.602 3.338 1 98.31 96 LYS A N 1
ATOM 727 C CA . LYS A 1 96 ? -12.164 9.898 4.609 1 98.31 96 LYS A CA 1
ATOM 728 C C . LYS A 1 96 ? -12.461 8.406 4.445 1 98.31 96 LYS A C 1
ATOM 730 O O . LYS A 1 96 ? -11.703 7.562 4.922 1 98.31 96 LYS A O 1
ATOM 735 N N . GLU A 1 97 ? -13.5 8.18 3.762 1 96.75 97 GLU A N 1
ATOM 736 C CA . GLU A 1 97 ? -13.883 6.781 3.564 1 96.75 97 GLU A CA 1
ATOM 737 C C . GLU A 1 97 ? -12.883 6.051 2.678 1 96.75 97 GLU A C 1
ATOM 739 O O . GLU A 1 97 ? -12.617 4.863 2.879 1 96.75 97 GLU A O 1
ATOM 744 N N . ALA A 1 98 ? -12.352 6.781 1.683 1 97.19 98 ALA A N 1
ATOM 745 C CA . ALA A 1 98 ? -11.32 6.18 0.841 1 97.19 98 ALA A CA 1
ATOM 746 C C . ALA A 1 98 ? -10.125 5.738 1.675 1 97.19 98 ALA A C 1
ATOM 748 O O . ALA A 1 98 ? -9.641 4.609 1.534 1 97.19 98 ALA A O 1
ATOM 749 N N . LEU A 1 99 ? -9.695 6.59 2.568 1 98.31 99 LEU A N 1
ATOM 750 C CA . LEU A 1 99 ? -8.539 6.25 3.391 1 98.31 99 LEU A CA 1
ATOM 751 C C . LEU A 1 99 ? -8.883 5.133 4.367 1 98.31 99 LEU A C 1
ATOM 753 O O . LEU A 1 99 ? -8.086 4.207 4.559 1 98.31 99 LEU A O 1
ATOM 757 N N . ARG A 1 100 ? -10.047 5.176 4.984 1 98.12 100 ARG A N 1
ATOM 758 C CA . ARG A 1 100 ? -10.461 4.125 5.906 1 98.12 100 ARG A CA 1
ATOM 759 C C . ARG A 1 100 ? -10.484 2.766 5.215 1 98.12 100 ARG A C 1
ATOM 761 O O . ARG A 1 100 ? -9.898 1.802 5.703 1 98.12 100 ARG A O 1
ATOM 768 N N . SER A 1 101 ? -11.133 2.736 4.129 1 97.38 101 SER A N 1
ATOM 769 C CA . SER A 1 101 ? -11.25 1.491 3.375 1 97.38 101 SER A CA 1
ATOM 770 C C . SER A 1 101 ? -9.883 0.993 2.914 1 97.38 101 SER A C 1
ATOM 772 O O . SER A 1 101 ? -9.609 -0.21 2.943 1 97.38 101 SER A O 1
ATOM 774 N N . TYR A 1 102 ? -9.023 1.941 2.486 1 98.19 102 TYR A N 1
ATOM 775 C CA . TYR A 1 102 ? -7.684 1.591 2.035 1 98.19 102 TYR A CA 1
ATOM 776 C C . TYR A 1 102 ? -6.898 0.895 3.143 1 98.19 102 TYR A C 1
ATOM 778 O O . TYR A 1 102 ? -6.238 -0.119 2.902 1 98.19 102 TYR A O 1
ATOM 786 N N . VAL A 1 103 ? -7 1.353 4.344 1 98.69 103 VAL A N 1
ATOM 787 C CA . VAL A 1 103 ? -6.246 0.793 5.461 1 98.69 103 VAL A CA 1
ATOM 788 C C . VAL A 1 103 ? -6.75 -0.613 5.773 1 98.69 103 VAL A C 1
ATOM 790 O O . VAL A 1 103 ? -5.957 -1.53 5.996 1 98.69 103 VAL A O 1
ATOM 793 N N . TYR A 1 104 ? -8 -0.79 5.766 1 98.38 104 TYR A N 1
ATOM 794 C CA . TYR A 1 104 ? -8.547 -2.107 6.066 1 98.38 104 TYR A CA 1
ATOM 795 C C . TYR A 1 104 ? -8.219 -3.102 4.957 1 98.38 104 TYR A C 1
ATOM 797 O O . TYR A 1 104 ? -7.895 -4.258 5.23 1 98.38 104 TYR A O 1
ATOM 805 N N . LEU A 1 105 ? -8.336 -2.693 3.746 1 98.44 105 LEU A N 1
ATOM 806 C CA . LEU A 1 105 ? -7.988 -3.59 2.648 1 98.44 105 LEU A CA 1
ATOM 807 C C . LEU A 1 105 ? -6.492 -3.875 2.631 1 98.44 105 LEU A C 1
ATOM 809 O O . LEU A 1 105 ? -6.07 -4.984 2.299 1 98.44 105 LEU A O 1
ATOM 813 N N . PHE A 1 106 ? -5.676 -2.838 2.934 1 98.62 106 PHE A N 1
ATOM 814 C CA . PHE A 1 106 ? -4.246 -3.055 3.119 1 98.62 106 PHE A CA 1
ATOM 815 C C . PHE A 1 106 ? -3.996 -4.168 4.129 1 98.62 106 PHE A C 1
ATOM 817 O O . PHE A 1 106 ? -3.209 -5.082 3.873 1 98.62 106 PHE A O 1
ATOM 824 N N . GLN A 1 107 ? -4.68 -4.066 5.234 1 98.62 107 GLN A N 1
ATOM 825 C CA . GLN A 1 107 ? -4.527 -5.07 6.281 1 98.62 107 GLN A CA 1
ATOM 826 C C . GLN A 1 107 ? -4.895 -6.461 5.77 1 98.62 107 GLN A C 1
ATOM 828 O O . GLN A 1 107 ? -4.16 -7.426 5.992 1 98.62 107 GLN A O 1
ATOM 833 N N . ARG A 1 108 ? -5.941 -6.617 5.078 1 98.38 108 ARG A N 1
ATOM 834 C CA . ARG A 1 108 ? -6.422 -7.918 4.621 1 98.38 108 ARG A CA 1
ATOM 835 C C . ARG A 1 108 ? -5.48 -8.516 3.582 1 98.38 108 ARG A C 1
ATOM 837 O O . ARG A 1 108 ? -5.289 -9.734 3.537 1 98.38 108 ARG A O 1
ATOM 844 N N . LEU A 1 109 ? -4.938 -7.633 2.754 1 98.44 109 LEU A N 1
ATOM 845 C CA . LEU A 1 109 ? -4.203 -8.102 1.584 1 98.44 109 LEU A CA 1
ATOM 846 C C . LEU A 1 109 ? -2.701 -8.086 1.841 1 98.44 109 LEU A C 1
ATOM 848 O O . LEU A 1 109 ? -1.917 -8.531 1.001 1 98.44 109 LEU A O 1
ATOM 852 N N . TYR A 1 110 ? -2.25 -7.562 3.031 1 98 110 TYR A N 1
ATOM 853 C CA . TYR A 1 110 ? -0.819 -7.516 3.305 1 98 110 TYR A CA 1
ATOM 854 C C . TYR A 1 110 ? -0.188 -8.891 3.141 1 98 110 TYR A C 1
ATOM 856 O O . TYR A 1 110 ? -0.684 -9.883 3.689 1 98 110 TYR A O 1
ATOM 864 N N . PRO A 1 111 ? 0.886 -8.977 2.387 1 97.44 111 PRO A N 1
ATOM 865 C CA . PRO A 1 111 ? 1.367 -10.281 1.932 1 97.44 111 PRO A CA 1
ATOM 866 C C . PRO A 1 111 ? 2.273 -10.969 2.953 1 97.44 111 PRO A C 1
ATOM 868 O O . PRO A 1 111 ? 3.299 -11.539 2.586 1 97.44 111 PRO A O 1
ATOM 871 N N . CYS A 1 112 ? 1.963 -10.836 4.18 1 96.31 112 CYS A N 1
ATOM 872 C CA . CYS A 1 112 ? 2.469 -11.547 5.352 1 96.31 112 CYS A CA 1
ATOM 873 C C . CYS A 1 112 ? 1.334 -11.898 6.305 1 96.31 112 CYS A C 1
ATOM 875 O O . CYS A 1 112 ? 0.84 -11.039 7.039 1 96.31 112 CYS A O 1
ATOM 877 N N . GLY A 1 113 ? 0.959 -13.188 6.188 1 95.5 113 GLY A N 1
ATOM 878 C CA . GLY A 1 113 ? -0.271 -13.617 6.836 1 95.5 113 GLY A CA 1
ATOM 879 C C . GLY A 1 113 ? -0.295 -13.328 8.32 1 95.5 113 GLY A C 1
ATOM 880 O O . GLY A 1 113 ? -1.246 -12.727 8.828 1 95.5 113 GLY A O 1
ATOM 881 N N . GLU A 1 114 ? 0.698 -13.742 9.023 1 95.94 114 GLU A N 1
ATOM 882 C CA . GLU A 1 114 ? 0.726 -13.547 10.469 1 95.94 114 GLU A CA 1
ATOM 883 C C . GLU A 1 114 ? 0.86 -12.062 10.82 1 95.94 114 GLU A C 1
ATOM 885 O O . GLU A 1 114 ? 0.374 -11.625 11.859 1 95.94 114 GLU A O 1
ATOM 890 N N . CYS A 1 115 ? 1.531 -11.25 9.992 1 98.12 115 CYS A N 1
ATOM 891 C CA . CYS A 1 115 ? 1.609 -9.805 10.172 1 98.12 115 CYS A CA 1
ATOM 892 C C . CYS A 1 115 ? 0.241 -9.156 9.992 1 98.12 115 CYS A C 1
ATOM 894 O O . CYS A 1 115 ? -0.16 -8.312 10.797 1 98.12 115 CYS A O 1
ATOM 896 N N . ALA A 1 116 ? -0.431 -9.602 8.922 1 98.31 116 ALA A N 1
ATOM 897 C CA . ALA A 1 116 ? -1.766 -9.094 8.625 1 98.31 116 ALA A CA 1
ATOM 898 C C . ALA A 1 116 ? -2.744 -9.422 9.75 1 98.31 116 ALA A C 1
ATOM 900 O O . ALA A 1 116 ? -3.578 -8.586 10.117 1 98.31 116 ALA A O 1
ATOM 901 N N . GLU A 1 117 ? -2.65 -10.586 10.25 1 97.81 117 GLU A N 1
ATOM 902 C CA . GLU A 1 117 ? -3.506 -10.977 11.367 1 97.81 117 GLU A CA 1
ATOM 903 C C . GLU A 1 117 ? -3.258 -10.094 12.586 1 97.81 117 GLU A C 1
ATOM 905 O O . GLU A 1 117 ? -4.203 -9.602 13.211 1 97.81 117 GLU A O 1
ATOM 910 N N . HIS A 1 118 ? -2.051 -9.953 12.906 1 98.31 118 HIS A N 1
ATOM 911 C CA . HIS A 1 118 ? -1.736 -9.094 14.039 1 98.31 118 HIS A CA 1
ATOM 912 C C . HIS A 1 118 ? -2.227 -7.672 13.805 1 98.31 118 HIS A C 1
ATOM 914 O O . HIS A 1 118 ? -2.805 -7.055 14.703 1 98.31 118 HIS A O 1
ATOM 920 N N . PHE A 1 119 ? -1.96 -7.125 12.609 1 98.44 119 PHE A N 1
ATOM 921 C CA . PHE A 1 119 ? -2.383 -5.762 12.32 1 98.44 119 PHE A CA 1
ATOM 922 C C . PHE A 1 119 ? -3.9 -5.641 12.375 1 98.44 119 PHE A C 1
ATOM 924 O O . PHE A 1 119 ? -4.434 -4.594 12.75 1 98.44 119 PHE A O 1
ATOM 931 N N . GLY A 1 120 ? -4.625 -6.699 11.992 1 98.12 120 GLY A N 1
ATOM 932 C CA . GLY A 1 120 ? -6.066 -6.723 12.164 1 98.12 120 GLY A CA 1
ATOM 933 C C . GLY A 1 120 ? -6.5 -6.547 13.609 1 98.12 120 GLY A C 1
ATOM 934 O O . GLY A 1 120 ? -7.48 -5.859 13.891 1 98.12 120 GLY A O 1
ATOM 935 N N . GLN A 1 121 ? -5.805 -7.199 14.484 1 98.25 121 GLN A N 1
ATOM 936 C CA . GLN A 1 121 ? -6.074 -7.02 15.906 1 98.25 121 GLN A CA 1
ATOM 937 C C . GLN A 1 121 ? -5.812 -5.582 16.344 1 98.25 121 GLN A C 1
ATOM 939 O O . GLN A 1 121 ? -6.555 -5.027 17.156 1 98.25 121 GLN A O 1
ATOM 944 N N . VAL A 1 122 ? -4.754 -5.008 15.82 1 98.56 122 VAL A N 1
ATOM 945 C CA . VAL A 1 122 ? -4.43 -3.619 16.125 1 98.56 122 VAL A CA 1
ATOM 946 C C . VAL A 1 122 ? -5.559 -2.709 15.648 1 98.56 122 VAL A C 1
ATOM 948 O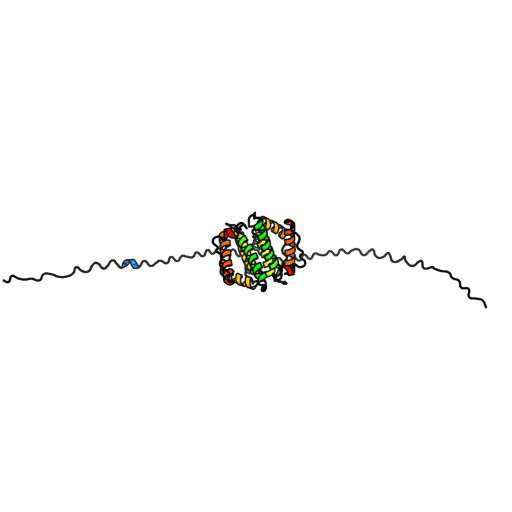 O . VAL A 1 122 ? -6.012 -1.831 16.391 1 98.56 122 VAL A O 1
ATOM 951 N N . LEU A 1 123 ? -6.059 -2.945 14.438 1 98.19 123 LEU A N 1
ATOM 952 C CA . LEU A 1 123 ? -7.105 -2.105 13.859 1 98.19 123 LEU A CA 1
ATOM 953 C C . LEU A 1 123 ? -8.406 -2.24 14.641 1 98.19 123 LEU A C 1
ATOM 955 O O . LEU A 1 123 ? -9.172 -1.282 14.742 1 98.19 123 LEU A O 1
ATOM 959 N N . ALA A 1 124 ? -8.648 -3.4 15.148 1 97.5 124 ALA A N 1
ATOM 960 C CA . ALA A 1 124 ? -9.859 -3.615 15.938 1 97.5 124 ALA A CA 1
ATOM 961 C C . ALA A 1 124 ? -9.867 -2.738 17.188 1 97.5 124 ALA A C 1
ATOM 963 O O . ALA A 1 124 ? -10.914 -2.24 17.594 1 97.5 124 ALA A O 1
ATOM 964 N N . LYS A 1 125 ? -8.742 -2.545 17.75 1 98.25 125 LYS A N 1
ATOM 965 C CA . LYS A 1 125 ? -8.625 -1.761 18.969 1 98.25 125 LYS A CA 1
ATOM 966 C C . LYS A 1 125 ? -8.414 -0.281 18.656 1 98.25 125 LYS A C 1
ATOM 968 O O . LYS A 1 125 ? -8.883 0.586 19.391 1 98.25 125 LYS A O 1
ATOM 973 N N . TYR A 1 126 ? -7.754 -0.038 17.609 1 98.5 126 TYR A N 1
ATOM 974 C CA . TYR A 1 126 ? -7.383 1.316 17.219 1 98.5 126 TYR A CA 1
ATOM 975 C C . TYR A 1 126 ? -7.707 1.569 15.758 1 98.5 126 TYR A C 1
ATOM 977 O O . TYR A 1 126 ? -6.809 1.618 14.914 1 98.5 126 TYR A O 1
ATOM 985 N N . PRO A 1 127 ? -8.961 1.846 15.453 1 98.31 127 PRO A N 1
ATOM 986 C CA . PRO A 1 127 ? -9.336 2.066 14.047 1 98.31 127 PRO A CA 1
ATOM 987 C C . PRO A 1 127 ? -8.656 3.297 13.445 1 98.31 127 PRO A C 1
ATOM 989 O O . PRO A 1 127 ? -8.289 4.223 14.18 1 98.31 127 PRO A O 1
ATOM 992 N N . PRO A 1 128 ? -8.516 3.283 12.133 1 98.56 128 PRO A N 1
ATOM 993 C CA . PRO A 1 128 ? -7.84 4.414 11.492 1 98.56 128 PRO A CA 1
ATOM 994 C C . PRO A 1 128 ? -8.508 5.754 11.797 1 98.56 128 PRO A C 1
ATOM 996 O O . PRO A 1 128 ? -9.734 5.832 11.867 1 98.56 128 PRO A O 1
ATOM 999 N N . GLN A 1 129 ? -7.707 6.715 12.07 1 98.81 129 GLN A N 1
ATOM 1000 C CA . GLN A 1 129 ? -8.172 8.094 12.188 1 98.81 129 GLN A CA 1
ATOM 1001 C C . GLN A 1 129 ? -8.031 8.844 10.867 1 98.81 129 GLN A C 1
ATOM 1003 O O . GLN A 1 129 ? -6.918 9 10.352 1 98.81 129 GLN A O 1
ATOM 1008 N N . VAL A 1 130 ? -9.18 9.328 10.312 1 98.75 130 VAL A N 1
ATOM 1009 C CA . VAL A 1 130 ? -9.148 9.789 8.93 1 98.75 130 VAL A CA 1
ATOM 1010 C C . VAL A 1 130 ? -9.703 11.211 8.844 1 98.75 130 VAL A C 1
ATOM 1012 O O . VAL A 1 130 ? -10.031 11.703 7.762 1 98.75 130 VAL A O 1
ATOM 1015 N N . SER A 1 131 ? -9.805 11.859 9.977 1 98.75 131 SER A N 1
ATOM 1016 C CA . SER A 1 131 ? -10.477 13.156 10.008 1 98.75 131 SER A CA 1
ATOM 1017 C C . SER A 1 131 ? -9.594 14.258 9.422 1 98.75 131 SER A C 1
ATOM 1019 O O . SER A 1 131 ? -10.086 15.32 9.039 1 98.75 131 SER A O 1
ATOM 1021 N N . SER A 1 132 ? -8.297 14.055 9.391 1 97.75 132 SER A N 1
ATOM 1022 C CA . SER A 1 132 ? -7.328 15.008 8.852 1 97.75 132 SER A CA 1
ATOM 1023 C C . SER A 1 132 ? -5.992 14.328 8.57 1 97.75 132 SER A C 1
ATOM 1025 O O . SER A 1 132 ? -5.746 13.211 9.023 1 97.75 132 SER A O 1
ATOM 1027 N N . ARG A 1 133 ? -5.145 15.062 7.836 1 96.56 133 ARG A N 1
ATOM 1028 C CA . ARG A 1 133 ? -3.771 14.625 7.617 1 96.56 133 ARG A CA 1
ATOM 1029 C C . ARG A 1 133 ? -3.061 14.375 8.945 1 96.56 133 ARG A C 1
ATOM 1031 O O . ARG A 1 133 ? -2.428 13.328 9.125 1 96.56 133 ARG A O 1
ATOM 1038 N N . THR A 1 134 ? -3.164 15.328 9.852 1 95.19 134 THR A N 1
ATOM 1039 C CA . THR A 1 134 ? -2.484 15.25 11.133 1 95.19 134 THR A CA 1
ATOM 1040 C C . THR A 1 134 ? -2.969 14.039 11.93 1 95.19 134 THR A C 1
ATOM 1042 O O . THR A 1 134 ? -2.16 13.281 12.469 1 95.19 134 THR A O 1
ATOM 1045 N N . ALA A 1 135 ? -4.285 13.836 11.953 1 97.44 135 ALA A N 1
ATOM 1046 C CA . ALA A 1 135 ? -4.855 12.703 12.672 1 97.44 135 ALA A CA 1
ATOM 1047 C C . ALA A 1 135 ? -4.383 11.383 12.086 1 97.44 135 ALA A C 1
ATOM 1049 O O . ALA A 1 135 ? -4.008 10.461 12.82 1 97.44 135 ALA A O 1
ATOM 1050 N N . ALA A 1 136 ? -4.387 11.328 10.781 1 97.62 136 ALA A N 1
ATOM 1051 C CA . ALA A 1 136 ? -3.975 10.102 10.102 1 97.62 136 ALA A CA 1
ATOM 1052 C C . ALA A 1 136 ? -2.496 9.805 10.344 1 97.62 136 ALA A C 1
ATOM 1054 O O . ALA A 1 136 ? -2.123 8.672 10.641 1 97.62 136 ALA A O 1
ATOM 1055 N N . ALA A 1 137 ? -1.673 10.828 10.219 1 96.62 137 ALA A N 1
ATOM 1056 C CA . ALA A 1 137 ? -0.232 10.656 10.383 1 96.62 137 ALA A CA 1
ATOM 1057 C C . ALA A 1 137 ? 0.11 10.242 11.812 1 96.62 137 ALA A C 1
ATOM 1059 O O . ALA A 1 137 ? 0.927 9.344 12.023 1 96.62 137 ALA A O 1
ATOM 1060 N N . MET A 1 138 ? -0.521 10.867 12.758 1 97 138 MET A N 1
ATOM 1061 C CA . MET A 1 138 ? -0.272 10.531 14.156 1 97 138 MET A CA 1
ATOM 1062 C C . MET A 1 138 ? -0.748 9.117 14.469 1 97 138 MET A C 1
ATOM 1064 O O . MET A 1 138 ? -0.057 8.367 15.156 1 97 138 MET A O 1
ATOM 1068 N N . TRP A 1 139 ? -1.904 8.805 14.023 1 98.25 139 TRP A N 1
ATOM 1069 C CA . TRP A 1 139 ? -2.42 7.453 14.203 1 98.25 139 TRP A CA 1
ATOM 1070 C C . TRP A 1 139 ? -1.473 6.426 13.594 1 98.25 139 TRP A C 1
ATOM 1072 O O . TRP A 1 139 ? -1.15 5.418 14.227 1 98.25 139 TRP A O 1
ATOM 1082 N N . GLY A 1 140 ? -1.033 6.711 12.359 1 97.75 140 GLY A N 1
ATOM 1083 C CA . GLY A 1 140 ? -0.099 5.809 11.703 1 97.75 140 GLY A CA 1
ATOM 1084 C C . GLY A 1 140 ? 1.164 5.566 12.508 1 97.75 140 GLY A C 1
ATOM 1085 O O . GLY A 1 140 ? 1.625 4.43 12.617 1 97.75 140 GLY A O 1
ATOM 1086 N N . CYS A 1 141 ? 1.685 6.621 13 1 97.44 141 CYS A N 1
ATOM 1087 C CA . CYS A 1 141 ? 2.875 6.508 13.836 1 97.44 141 CYS A CA 1
ATOM 1088 C C . CYS A 1 141 ? 2.59 5.684 15.086 1 97.44 141 CYS A C 1
ATOM 1090 O O . CYS A 1 141 ? 3.379 4.809 15.453 1 97.44 141 CYS A O 1
ATOM 1092 N N . TYR A 1 142 ? 1.501 5.879 15.688 1 97.94 142 TYR A N 1
ATOM 1093 C CA . TYR A 1 142 ? 1.118 5.188 16.922 1 97.94 142 TYR A CA 1
ATOM 1094 C C . TYR A 1 142 ? 1.008 3.688 16.688 1 97.94 142 TYR A C 1
ATOM 1096 O O . TYR A 1 142 ? 1.611 2.895 17.406 1 97.94 142 TYR A O 1
ATOM 1104 N N . VAL A 1 143 ? 0.262 3.32 15.68 1 98.5 143 VAL A N 1
ATOM 1105 C CA . VAL A 1 143 ? 0.033 1.894 15.469 1 98.5 143 VAL A CA 1
ATOM 1106 C C . VAL A 1 143 ? 1.312 1.236 14.953 1 98.5 143 VAL A C 1
ATOM 1108 O O . VAL A 1 143 ? 1.534 0.043 15.172 1 98.5 143 VAL A O 1
ATOM 1111 N N . HIS A 1 144 ? 2.182 2.004 14.164 1 98.12 144 HIS A N 1
ATOM 1112 C CA . HIS A 1 144 ? 3.486 1.462 13.805 1 98.12 144 HIS A CA 1
ATOM 1113 C C . HIS A 1 144 ? 4.316 1.153 15.047 1 98.12 144 HIS A C 1
ATOM 1115 O O . HIS A 1 144 ? 5.035 0.154 15.086 1 98.12 144 HIS A O 1
ATOM 1121 N N . ASN A 1 145 ? 4.199 1.987 16.062 1 98 145 ASN A N 1
ATOM 1122 C CA . ASN A 1 145 ? 4.918 1.746 17.297 1 98 145 ASN A CA 1
ATOM 1123 C C . ASN A 1 145 ? 4.375 0.522 18.031 1 98 145 ASN A C 1
ATOM 1125 O O . ASN A 1 145 ? 5.121 -0.179 18.719 1 98 145 ASN A O 1
ATOM 1129 N N . ILE A 1 146 ? 3.119 0.239 17.969 1 98.75 146 ILE A N 1
ATOM 1130 C CA . ILE A 1 146 ? 2.57 -0.996 18.516 1 98.75 146 ILE A CA 1
ATOM 1131 C C . ILE A 1 146 ? 3.215 -2.197 17.828 1 98.75 146 ILE A C 1
ATOM 1133 O O . ILE A 1 146 ? 3.6 -3.166 18.484 1 98.75 146 ILE A O 1
ATOM 1137 N N . VAL A 1 147 ? 3.367 -2.146 16.5 1 98.44 147 VAL A N 1
ATOM 1138 C CA . VAL A 1 147 ? 4.012 -3.213 15.75 1 98.44 147 VAL A CA 1
ATOM 1139 C C . VAL A 1 147 ? 5.484 -3.314 16.141 1 98.44 147 VAL A C 1
ATOM 1141 O O . VAL A 1 147 ? 6.012 -4.414 16.312 1 98.44 147 VAL A O 1
ATOM 1144 N N . ASN A 1 148 ? 6.145 -2.094 16.297 1 97.69 148 ASN A N 1
ATOM 1145 C CA . ASN A 1 148 ? 7.531 -2.08 16.75 1 97.69 148 ASN A CA 1
ATOM 1146 C C . ASN A 1 148 ? 7.695 -2.797 18.078 1 97.69 148 ASN A C 1
ATOM 1148 O O . ASN A 1 148 ? 8.625 -3.588 18.25 1 97.69 148 ASN A O 1
ATOM 1152 N N . LYS A 1 149 ? 6.879 -2.533 18.969 1 98.06 149 LYS A N 1
ATOM 1153 C CA . LYS A 1 149 ? 6.941 -3.154 20.297 1 98.06 149 LYS A CA 1
ATOM 1154 C C . LYS A 1 149 ? 6.836 -4.676 20.188 1 98.06 149 LYS A C 1
ATOM 1156 O O . LYS A 1 149 ? 7.617 -5.398 20.812 1 98.06 149 LYS A O 1
ATOM 1161 N N . ARG A 1 150 ? 5.914 -5.098 19.422 1 97.19 150 ARG A N 1
ATOM 1162 C CA . ARG A 1 150 ? 5.738 -6.531 19.203 1 97.19 150 ARG A CA 1
ATOM 1163 C C . ARG A 1 150 ? 7.016 -7.16 18.656 1 97.19 150 ARG A C 1
ATOM 1165 O O . ARG A 1 150 ? 7.348 -8.297 19 1 97.19 150 ARG A O 1
ATOM 1172 N N . LEU A 1 151 ? 7.746 -6.488 17.797 1 96.75 151 LEU A N 1
ATOM 1173 C CA . LEU A 1 151 ? 8.922 -7.012 17.094 1 96.75 151 LEU A CA 1
ATOM 1174 C C . LEU A 1 151 ? 10.188 -6.738 17.891 1 96.75 151 LEU A C 1
ATOM 1176 O O . LEU A 1 151 ? 11.289 -7.066 17.453 1 96.75 151 LEU A O 1
ATOM 1180 N N . GLY A 1 152 ? 10.07 -6.082 19.062 1 96.94 152 GLY A N 1
ATOM 1181 C CA . GLY A 1 152 ? 11.242 -5.773 19.875 1 96.94 152 GLY A CA 1
ATOM 1182 C C . GLY A 1 152 ? 12.078 -4.637 19.312 1 96.94 152 GLY A C 1
ATOM 1183 O O . GLY A 1 152 ? 13.289 -4.582 19.547 1 96.94 152 GLY A O 1
ATOM 1184 N N . LYS A 1 153 ? 11.469 -3.785 18.5 1 96.88 153 LYS A N 1
ATOM 1185 C CA . LYS A 1 153 ? 12.133 -2.621 17.922 1 96.88 153 LYS A CA 1
ATOM 1186 C C . LYS A 1 153 ? 11.891 -1.372 18.766 1 96.88 153 LYS A C 1
ATOM 1188 O O . LYS A 1 153 ? 10.922 -1.312 19.531 1 96.88 153 LYS A O 1
ATOM 1193 N N . PRO A 1 154 ? 12.75 -0.416 18.609 1 95.88 154 PRO A N 1
ATOM 1194 C CA . PRO A 1 154 ? 12.57 0.804 19.391 1 95.88 154 PRO A CA 1
ATOM 1195 C C . PRO A 1 154 ? 11.352 1.614 18.953 1 95.88 154 PRO A C 1
ATOM 1197 O O . PRO A 1 154 ? 10.977 1.587 17.781 1 95.88 154 PRO A O 1
ATOM 1200 N N . ASN A 1 155 ? 10.836 2.307 19.938 1 95.25 155 ASN A N 1
ATOM 1201 C CA . ASN A 1 155 ? 9.758 3.248 19.656 1 95.25 155 ASN A CA 1
ATOM 1202 C C . ASN A 1 155 ? 10.25 4.441 18.844 1 95.25 155 ASN A C 1
ATOM 1204 O O . ASN A 1 155 ? 11.344 4.949 19.078 1 95.25 155 ASN A O 1
ATOM 1208 N N . PHE A 1 156 ? 9.492 4.77 17.875 1 93.5 156 PHE A N 1
ATOM 1209 C CA . PHE A 1 156 ? 9.75 5.988 17.125 1 93.5 156 PHE A CA 1
ATOM 1210 C C . PHE A 1 156 ? 9.07 7.184 17.781 1 93.5 156 PHE A C 1
ATOM 1212 O O . PHE A 1 156 ? 7.922 7.09 18.219 1 93.5 156 PHE A O 1
ATOM 1219 N N . ASN A 1 157 ? 9.75 8.273 17.875 1 92.75 157 ASN A N 1
ATOM 1220 C CA . ASN A 1 157 ? 9.148 9.508 18.375 1 92.75 157 ASN A CA 1
ATOM 1221 C C . ASN A 1 157 ? 8.234 10.148 17.344 1 92.75 157 ASN A C 1
ATOM 1223 O O . ASN A 1 157 ? 8.703 10.695 16.344 1 92.75 157 ASN A O 1
ATOM 1227 N N . CYS A 1 158 ? 6.93 10.203 17.578 1 93.62 158 CYS A N 1
ATOM 1228 C CA . CYS A 1 158 ? 5.93 10.617 16.594 1 93.62 158 CYS A CA 1
ATOM 1229 C C . CYS A 1 158 ? 5.797 12.133 16.562 1 93.6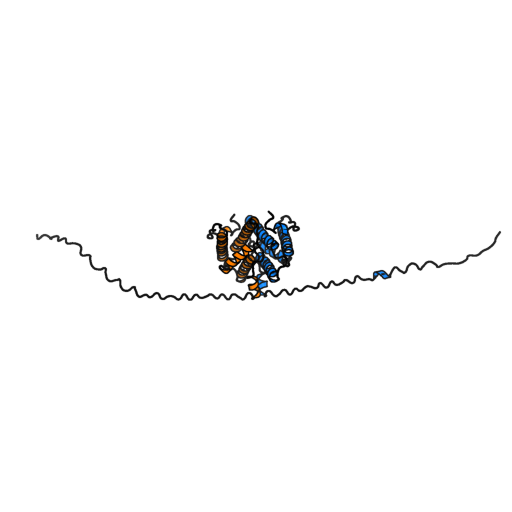2 158 CYS A C 1
ATOM 1231 O O . CYS A 1 158 ? 5.086 12.68 15.719 1 93.62 158 CYS A O 1
ATOM 1233 N N . GLU A 1 159 ? 6.465 12.891 17.391 1 88.31 159 GLU A N 1
ATOM 1234 C CA . GLU A 1 159 ? 6.301 14.336 17.516 1 88.31 159 GLU A CA 1
ATOM 1235 C C . GLU A 1 159 ? 6.578 15.031 16.188 1 88.31 159 GLU A C 1
ATOM 1237 O O . GLU A 1 159 ? 5.938 16.031 15.852 1 88.31 159 GLU A O 1
ATOM 1242 N N . ASN A 1 160 ? 7.523 14.492 15.406 1 82.44 160 ASN A N 1
ATOM 1243 C CA . ASN A 1 160 ? 7.832 15.141 14.141 1 82.44 160 ASN A CA 1
ATOM 1244 C C . ASN A 1 160 ? 7.516 14.234 12.953 1 82.44 160 ASN A C 1
ATOM 1246 O O . ASN A 1 160 ? 8.227 14.25 11.945 1 82.44 160 ASN A O 1
ATOM 1250 N N . ILE A 1 161 ? 6.434 13.516 13.078 1 86.62 161 ILE A N 1
ATOM 1251 C CA . ILE A 1 161 ? 6.102 12.547 12.039 1 86.62 161 ILE A CA 1
ATOM 1252 C C . ILE A 1 161 ? 5.797 13.266 10.734 1 86.62 161 ILE A C 1
ATOM 1254 O O . ILE A 1 161 ? 6.09 12.75 9.648 1 86.62 161 ILE A O 1
ATOM 1258 N N . GLY A 1 162 ? 5.234 14.477 10.789 1 78.06 162 GLY A N 1
ATOM 1259 C CA . GLY A 1 162 ? 4.941 15.258 9.594 1 78.06 162 GLY A CA 1
ATOM 1260 C C . GLY A 1 162 ? 6.176 15.57 8.766 1 78.06 162 GLY A C 1
ATOM 1261 O O . GLY A 1 162 ? 6.109 15.617 7.535 1 78.06 162 GLY A O 1
ATOM 1262 N N . ASP A 1 163 ? 7.262 15.734 9.43 1 75.19 163 ASP A N 1
ATOM 1263 C CA . ASP A 1 163 ? 8.508 16.094 8.758 1 75.19 163 ASP A CA 1
ATOM 1264 C C . ASP A 1 163 ? 9.188 14.852 8.18 1 75.19 163 ASP A C 1
ATOM 1266 O O . ASP A 1 163 ? 9.945 14.945 7.207 1 75.19 163 ASP A O 1
ATOM 1270 N N . ALA A 1 164 ? 8.914 13.75 8.758 1 71.06 164 ALA A N 1
ATOM 1271 C CA . ALA A 1 164 ? 9.625 12.531 8.406 1 71.06 164 ALA A CA 1
ATOM 1272 C C . ALA A 1 164 ? 9.188 12.016 7.035 1 71.06 164 ALA A C 1
ATOM 1274 O O . ALA A 1 164 ? 9.984 11.422 6.301 1 71.06 164 ALA A O 1
ATOM 1275 N N . TYR A 1 165 ? 8.016 12.219 6.758 1 69.69 165 TYR A N 1
ATOM 1276 C CA . TYR A 1 165 ? 7.492 11.641 5.527 1 69.69 165 TYR A CA 1
ATOM 1277 C C . TYR A 1 165 ? 6.918 12.719 4.617 1 69.69 165 TYR A C 1
ATOM 1279 O O . TYR A 1 165 ? 6.262 12.414 3.619 1 69.69 165 TYR A O 1
ATOM 1287 N N . ASP A 1 166 ? 6.781 13.867 5.312 1 59.94 166 ASP A N 1
ATOM 1288 C CA . ASP A 1 166 ? 6.102 14.945 4.598 1 59.94 166 ASP A CA 1
ATOM 1289 C C . ASP A 1 166 ? 6.582 15.031 3.15 1 59.94 166 ASP A C 1
ATOM 1291 O O . ASP A 1 166 ? 5.77 15 2.221 1 59.94 166 ASP A O 1
ATOM 1295 N N . CYS A 1 167 ? 7.637 15.773 3.01 1 50.53 167 CYS A N 1
ATOM 1296 C CA . CYS A 1 167 ? 8.023 16.25 1.686 1 50.53 167 CYS A CA 1
ATOM 1297 C C . CYS A 1 167 ? 8.875 15.203 0.963 1 50.53 167 CYS A C 1
ATOM 1299 O O . CYS A 1 167 ? 9.203 15.375 -0.214 1 50.53 167 CYS A O 1
ATOM 1301 N N . GLY A 1 168 ? 8.633 13.773 1.303 1 45.5 168 GLY A N 1
ATOM 1302 C CA . GLY A 1 168 ? 9.656 12.914 0.729 1 45.5 168 GLY A CA 1
ATOM 1303 C C . GLY A 1 168 ? 11.07 13.352 1.079 1 45.5 168 GLY A C 1
ATOM 1304 O O . GLY A 1 168 ? 12.031 12.906 0.456 1 45.5 168 GLY A O 1
ATOM 1305 N N . CYS A 1 169 ? 11.156 14.32 1.894 1 38.09 169 CYS A N 1
ATOM 1306 C CA . CYS A 1 169 ? 12.414 15.023 2.084 1 38.09 169 C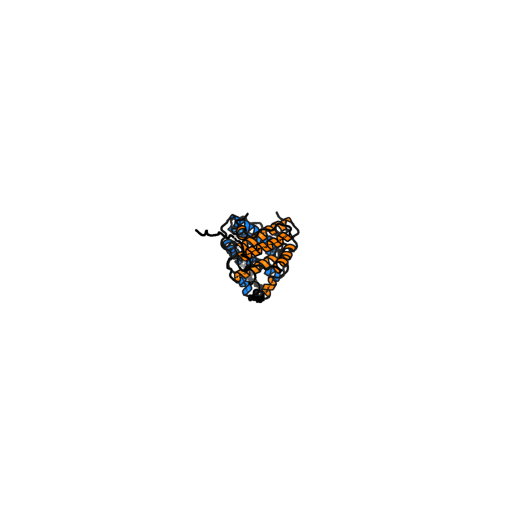YS A CA 1
ATOM 1307 C C . CYS A 1 169 ? 13.227 14.398 3.211 1 38.09 169 CYS A C 1
ATOM 1309 O O . CYS A 1 169 ? 14.344 14.836 3.498 1 38.09 169 CYS A O 1
ATOM 1311 N N . ALA A 1 170 ? 12.656 13.805 4.148 1 36.81 170 ALA A N 1
ATOM 1312 C CA . ALA A 1 170 ? 13.547 13.383 5.227 1 36.81 170 ALA A CA 1
ATOM 1313 C C . ALA A 1 170 ? 14.289 12.102 4.852 1 36.81 170 ALA A C 1
ATOM 1315 O O . ALA A 1 170 ? 13.695 11.172 4.297 1 36.81 170 ALA A O 1
ATOM 1316 N N . GLU A 1 171 ? 15.57 11.961 4.457 1 33.03 171 GLU A N 1
ATOM 1317 C CA . GLU A 1 171 ? 16.516 10.844 4.441 1 33.03 171 GLU A CA 1
ATOM 1318 C C . GLU A 1 171 ? 16.469 10.07 5.754 1 33.03 171 GLU A C 1
ATOM 1320 O O . GLU A 1 171 ? 16.266 10.656 6.82 1 33.03 171 GLU A O 1
ATOM 1325 N N . MET B 1 1 ? 19.125 -71.688 -85.312 1 29.55 1 MET B N 1
ATOM 1326 C CA . MET B 1 1 ? 20.031 -71 -84.375 1 29.55 1 MET B CA 1
ATOM 1327 C C . MET B 1 1 ? 19.766 -69.5 -84.375 1 29.55 1 MET B C 1
ATOM 1329 O O . MET B 1 1 ? 20.688 -68.688 -84.5 1 29.55 1 MET B O 1
ATOM 1333 N N . LEU B 1 2 ? 18.453 -69.188 -84.75 1 31.97 2 LEU B N 1
ATOM 1334 C CA . LEU B 1 2 ? 17.969 -67.812 -85.062 1 31.97 2 LEU B CA 1
ATOM 1335 C C . LEU B 1 2 ? 17.969 -67 -83.75 1 31.97 2 LEU B C 1
ATOM 1337 O O . LEU B 1 2 ? 17.328 -67.312 -82.812 1 31.97 2 LEU B O 1
ATOM 1341 N N . ARG B 1 3 ? 19.016 -66.25 -83.5 1 31.47 3 ARG B N 1
ATOM 1342 C CA . ARG B 1 3 ? 19.5 -65.375 -82.438 1 31.47 3 ARG B CA 1
ATOM 1343 C C . ARG B 1 3 ? 18.531 -64.188 -82.188 1 31.47 3 ARG B C 1
ATOM 1345 O O . ARG B 1 3 ? 17.875 -63.719 -83.125 1 31.47 3 ARG B O 1
ATOM 1352 N N . LEU B 1 4 ? 18.203 -63.938 -80.938 1 34.41 4 LEU B N 1
ATOM 1353 C CA . LEU B 1 4 ? 17.391 -63.188 -79.938 1 34.41 4 LEU B CA 1
ATOM 1354 C C . LEU B 1 4 ? 17.703 -61.688 -80 1 34.41 4 LEU B C 1
ATOM 1356 O O . LEU B 1 4 ? 18.781 -61.25 -79.625 1 34.41 4 LEU B O 1
ATOM 1360 N N . SER B 1 5 ? 17.328 -61.125 -81.188 1 31.78 5 SER B N 1
ATOM 1361 C CA . SER B 1 5 ? 17.688 -59.75 -81.375 1 31.78 5 SER B CA 1
ATOM 1362 C C . SER B 1 5 ? 17.109 -58.844 -80.312 1 31.78 5 SER B C 1
ATOM 1364 O O . SER B 1 5 ? 15.969 -59.031 -79.875 1 31.78 5 SER B O 1
ATOM 1366 N N . GLY B 1 6 ? 17.844 -58.125 -79.5 1 31.91 6 GLY B N 1
ATOM 1367 C CA . GLY B 1 6 ? 18.016 -57.344 -78.25 1 31.91 6 GLY B CA 1
ATOM 1368 C C . GLY B 1 6 ? 17.281 -56 -78.312 1 31.91 6 GLY B C 1
ATOM 1369 O O . GLY B 1 6 ? 17.516 -55.156 -77.438 1 31.91 6 GLY B O 1
ATOM 1370 N N . PRO B 1 7 ? 16.047 -55.844 -79.125 1 35.81 7 PRO B N 1
ATOM 1371 C CA . PRO B 1 7 ? 15.914 -54.406 -79.375 1 35.81 7 PRO B CA 1
ATOM 1372 C C . PRO B 1 7 ? 15.672 -53.625 -78.125 1 35.81 7 PRO B C 1
ATOM 1374 O O . PRO B 1 7 ? 15.039 -54.125 -77.188 1 35.81 7 PRO B O 1
ATOM 1377 N N . LYS B 1 8 ? 16.25 -52.438 -77.75 1 30.81 8 LYS B N 1
ATOM 1378 C CA . LYS B 1 8 ? 16.656 -51.469 -76.75 1 30.81 8 LYS B CA 1
ATOM 1379 C C . LYS B 1 8 ? 15.492 -50.594 -76.312 1 30.81 8 LYS B C 1
ATOM 1381 O O . LYS B 1 8 ? 15.562 -49.938 -75.312 1 30.81 8 LYS B O 1
ATOM 1386 N N . GLY B 1 9 ? 14.484 -50.125 -77.188 1 30.31 9 GLY B N 1
ATOM 1387 C CA . GLY B 1 9 ? 14.219 -48.719 -77.062 1 30.31 9 GLY B CA 1
ATOM 1388 C C . GLY B 1 9 ? 13.453 -48.312 -75.875 1 30.31 9 GLY B C 1
ATOM 1389 O O . GLY B 1 9 ? 12.703 -49.125 -75.312 1 30.31 9 GLY B O 1
ATOM 1390 N N . ARG B 1 10 ? 13.656 -47.062 -75.25 1 30.94 10 ARG B N 1
ATOM 1391 C CA . ARG B 1 10 ? 13.656 -46.281 -74 1 30.94 10 ARG B CA 1
ATOM 1392 C C . ARG B 1 10 ? 12.234 -45.906 -73.562 1 30.94 10 ARG B C 1
ATOM 1394 O O . ARG B 1 10 ? 11.297 -46.062 -74.375 1 30.94 10 ARG B O 1
ATOM 1401 N N . PHE B 1 11 ? 11.867 -44.531 -73.125 1 29.47 11 PHE B N 1
ATOM 1402 C CA . PHE B 1 11 ? 11.562 -43.781 -71.938 1 29.47 11 PHE B CA 1
ATOM 1403 C C . PHE B 1 11 ? 10.125 -43.281 -71.938 1 29.47 11 PHE B C 1
ATOM 1405 O O . PHE B 1 11 ? 9.852 -42.219 -72.5 1 29.47 11 PHE B O 1
ATOM 1412 N N . ALA B 1 12 ? 9.055 -43.906 -72.25 1 30.47 12 ALA B N 1
ATOM 1413 C CA . ALA B 1 12 ? 7.789 -43.25 -72.562 1 30.47 12 ALA B CA 1
ATOM 1414 C C . ALA B 1 12 ? 7.121 -42.688 -71.312 1 30.47 12 ALA B C 1
ATOM 1416 O O . ALA B 1 12 ? 6.086 -43.219 -70.875 1 30.47 12 ALA B O 1
ATOM 1417 N N . VAL B 1 13 ? 7.715 -42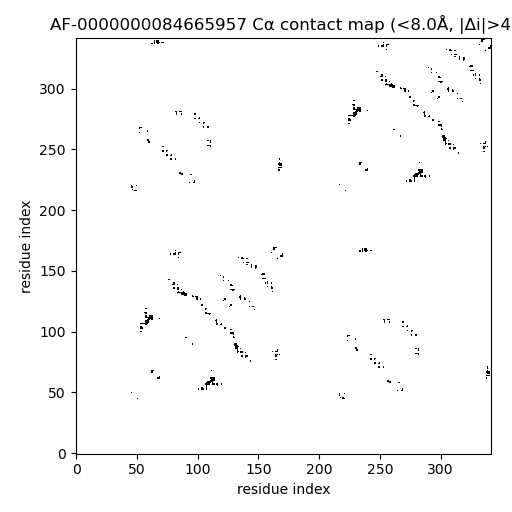.188 -70.188 1 32.97 13 VAL B N 1
ATOM 1418 C CA . VAL B 1 13 ? 6.984 -42.156 -68.875 1 32.97 13 VAL B CA 1
ATOM 1419 C C . VAL B 1 13 ? 6.016 -40.969 -68.875 1 32.97 13 VAL B C 1
ATOM 1421 O O . VAL B 1 13 ? 5.332 -40.719 -67.875 1 32.97 13 VAL B O 1
ATOM 1424 N N . PRO B 1 14 ? 5.402 -40.344 -70.062 1 29.2 14 PRO B N 1
ATOM 1425 C CA . PRO B 1 14 ? 5.008 -38.938 -69.875 1 29.2 14 PRO B CA 1
ATOM 1426 C C . PRO B 1 14 ? 3.855 -38.781 -68.875 1 29.2 14 PRO B C 1
ATOM 1428 O O . PRO B 1 14 ? 3.854 -37.844 -68.062 1 29.2 14 PRO B O 1
ATOM 1431 N N . ALA B 1 15 ? 2.588 -39.312 -69.062 1 27.89 15 ALA B N 1
ATOM 1432 C CA . ALA B 1 15 ? 1.387 -38.5 -69.312 1 27.89 15 ALA B CA 1
ATOM 1433 C C . ALA B 1 15 ? 0.636 -38.219 -68 1 27.89 15 ALA B C 1
ATOM 1435 O O . ALA B 1 15 ? -0.322 -37.438 -67.938 1 27.89 15 ALA B O 1
ATOM 1436 N N . VAL B 1 16 ? 0.689 -38.844 -66.812 1 30.73 16 VAL B N 1
ATOM 1437 C CA . VAL B 1 16 ? -0.516 -39.094 -66 1 30.73 16 VAL B CA 1
ATOM 1438 C C . VAL B 1 16 ? -0.874 -37.844 -65.188 1 30.73 16 VAL B C 1
ATOM 1440 O O . VAL B 1 16 ? -1.792 -37.875 -64.375 1 30.73 16 VAL B O 1
ATOM 1443 N N . LEU B 1 17 ? -0.208 -36.594 -65.25 1 29.34 17 LEU B N 1
ATOM 1444 C CA . LEU B 1 17 ? -0.186 -35.75 -64.062 1 29.34 17 LEU B CA 1
ATOM 1445 C C . LEU B 1 17 ? -1.48 -34.938 -63.938 1 29.34 17 LEU B C 1
ATOM 1447 O O . LEU B 1 17 ? -1.726 -34.312 -62.906 1 29.34 17 LEU B O 1
ATOM 1451 N N . ALA B 1 18 ? -2.352 -34.688 -64.875 1 27.59 18 ALA B N 1
ATOM 1452 C CA . ALA B 1 18 ? -3.016 -33.406 -65 1 27.59 18 ALA B CA 1
ATOM 1453 C C . ALA B 1 18 ? -4.23 -33.344 -64.062 1 27.59 18 ALA B C 1
ATOM 1455 O O . ALA B 1 18 ? -4.777 -32.25 -63.844 1 27.59 18 ALA B O 1
ATOM 1456 N N . ILE B 1 19 ? -4.961 -34.312 -63.688 1 31.95 19 ILE B N 1
ATOM 1457 C CA . ILE B 1 19 ? -6.406 -34.188 -63.562 1 31.95 19 ILE B CA 1
ATOM 1458 C C . ILE B 1 19 ? -6.742 -33.5 -62.219 1 31.95 19 ILE B C 1
ATOM 1460 O O . ILE B 1 19 ? -7.793 -32.875 -62.094 1 31.95 19 ILE B O 1
ATOM 1464 N N . VAL B 1 20 ? -5.992 -33.531 -61.125 1 29.77 20 VAL B N 1
ATOM 1465 C CA . VAL B 1 20 ? -6.59 -33.562 -59.781 1 29.77 20 VAL B CA 1
ATOM 1466 C C . VAL B 1 20 ? -6.941 -32.125 -59.375 1 29.77 20 VAL B C 1
ATOM 1468 O O . VAL B 1 20 ? -7.391 -31.891 -58.25 1 29.77 20 VAL B O 1
ATOM 1471 N N . PHE B 1 21 ? -6.855 -31.078 -60.188 1 29.31 21 PHE B N 1
ATOM 1472 C CA . PHE B 1 21 ? -6.758 -29.719 -59.656 1 29.31 21 PHE B CA 1
ATOM 1473 C C . PHE B 1 21 ? -8.117 -29.234 -59.156 1 29.31 21 PHE B C 1
ATOM 1475 O O . PHE B 1 21 ? -8.188 -28.281 -58.375 1 29.31 21 PHE B O 1
ATOM 1482 N N . CYS B 1 22 ? -9.203 -29.609 -59.812 1 31.8 22 CYS B N 1
ATOM 1483 C CA . CYS B 1 22 ? -10.297 -28.656 -59.906 1 31.8 22 CYS B CA 1
ATOM 1484 C C . CYS B 1 22 ? -10.984 -28.484 -58.531 1 31.8 22 CYS B C 1
ATOM 1486 O O . CYS B 1 22 ? -11.797 -27.578 -58.375 1 31.8 22 CYS B O 1
ATOM 1488 N N . LEU B 1 23 ? -11.156 -29.469 -57.719 1 32.25 23 LEU B N 1
ATOM 1489 C CA . LEU B 1 23 ? -12.367 -29.484 -56.906 1 32.25 23 LEU B CA 1
ATOM 1490 C C . LEU B 1 23 ? -12.266 -28.484 -55.75 1 32.25 23 LEU B C 1
ATOM 1492 O O . LEU B 1 23 ? -13.211 -28.312 -55 1 32.25 23 LEU B O 1
ATOM 1496 N N . PHE B 1 24 ? -11.102 -27.922 -55.469 1 31.92 24 PHE B N 1
ATOM 1497 C CA . PHE B 1 24 ? -10.961 -27.5 -54.094 1 31.92 24 PHE B CA 1
ATOM 1498 C C . PHE B 1 24 ? -11.758 -26.234 -53.812 1 31.92 24 PHE B C 1
ATOM 1500 O O . PHE B 1 24 ? -11.75 -25.719 -52.688 1 31.92 24 PHE B O 1
ATOM 1507 N N . PHE B 1 25 ? -12.234 -25.547 -54.844 1 34.03 25 PHE B N 1
ATOM 1508 C CA . PHE B 1 25 ? -12.398 -24.125 -54.562 1 34.03 25 PHE B CA 1
ATOM 1509 C C . PHE B 1 25 ? -13.555 -23.906 -53.594 1 34.03 25 PHE B C 1
ATOM 1511 O O . PHE B 1 25 ? -13.742 -22.797 -53.094 1 34.03 25 PHE B O 1
ATOM 1518 N N . PHE B 1 26 ? -14.562 -24.719 -53.656 1 33.47 26 PHE B N 1
ATOM 1519 C CA . PHE B 1 26 ? -15.797 -24.062 -53.25 1 33.47 26 PHE B CA 1
ATOM 1520 C C . PHE B 1 26 ? -15.836 -23.844 -51.75 1 33.47 26 PHE B C 1
ATOM 1522 O O . PHE B 1 26 ? -16.875 -23.484 -51.188 1 33.47 26 PHE B O 1
ATOM 1529 N N . MET B 1 27 ? -14.93 -24.438 -51 1 32.19 27 MET B N 1
ATOM 1530 C CA . MET B 1 27 ? -15.367 -24.453 -49.594 1 32.19 27 MET B CA 1
ATOM 1531 C C . MET B 1 27 ? -15.438 -23.047 -49.031 1 32.19 27 MET B C 1
ATOM 1533 O O . MET B 1 27 ? -14.438 -22.328 -49.031 1 32.19 27 MET B O 1
ATOM 1537 N N . GLY B 1 28 ? -16.453 -22.297 -49.375 1 29.73 28 GLY B N 1
ATOM 1538 C CA . GLY B 1 28 ? -16.672 -20.969 -48.844 1 29.73 28 GLY B CA 1
ATOM 1539 C C . GLY B 1 28 ? -16.531 -20.891 -47.344 1 29.73 28 GLY B C 1
ATOM 1540 O O . GLY B 1 28 ? -16.734 -21.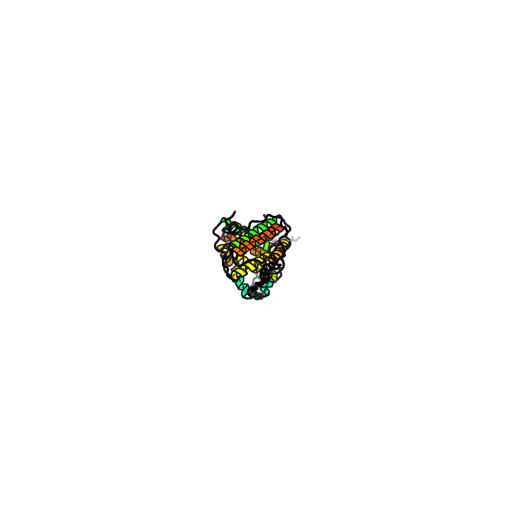891 -46.656 1 29.73 28 GLY B O 1
ATOM 1541 N N . PRO B 1 29 ? -15.578 -20.062 -46.875 1 36.12 29 PRO B N 1
ATOM 1542 C CA . PRO B 1 29 ? -15.242 -19.875 -45.438 1 36.12 29 PRO B CA 1
ATOM 1543 C C . PRO B 1 29 ? -16.469 -19.547 -44.594 1 36.12 29 PRO B C 1
ATOM 1545 O O . PRO B 1 29 ? -17.297 -18.734 -45 1 36.12 29 PRO B O 1
ATOM 1548 N N . HIS B 1 30 ? -17.25 -20.578 -44.219 1 34.5 30 HIS B N 1
ATOM 1549 C CA . HIS B 1 30 ? -18.297 -20.266 -43.25 1 34.5 30 HIS B CA 1
ATOM 1550 C C . HIS B 1 30 ? -17.734 -19.438 -42.094 1 34.5 30 HIS B C 1
ATOM 1552 O O . HIS B 1 30 ? -16.703 -19.781 -41.531 1 34.5 30 HIS B O 1
ATOM 1558 N N . THR B 1 31 ? -17.828 -18.094 -42.25 1 35.34 31 THR B N 1
ATOM 1559 C CA . THR B 1 31 ? -17.5 -17.141 -41.219 1 35.34 31 THR B CA 1
ATOM 1560 C C . THR B 1 31 ? -18.172 -17.516 -39.906 1 35.34 31 THR B C 1
ATOM 1562 O O . THR B 1 31 ? -19.406 -17.656 -39.844 1 35.34 31 THR B O 1
ATOM 1565 N N . VAL B 1 32 ? -17.609 -18.5 -39.188 1 33.81 32 VAL B N 1
ATOM 1566 C CA . VAL B 1 32 ? -18.078 -18.734 -37.844 1 33.81 32 VAL B CA 1
ATOM 1567 C C . VAL B 1 32 ? -18.203 -17.406 -37.094 1 33.81 32 VAL B C 1
ATOM 1569 O O . VAL B 1 32 ? -17.25 -16.641 -37.031 1 33.81 32 VAL B O 1
ATOM 1572 N N . THR B 1 33 ? -19.344 -16.766 -37.219 1 34.03 33 THR B N 1
ATOM 1573 C CA . THR B 1 33 ? -19.656 -15.641 -36.344 1 34.03 33 THR B CA 1
ATOM 1574 C C . THR B 1 33 ? -19.344 -15.992 -34.906 1 34.03 33 THR B C 1
ATOM 1576 O O . THR B 1 33 ? -19.859 -16.969 -34.375 1 34.03 33 THR B O 1
ATOM 1579 N N . SER B 1 34 ? -18.078 -15.914 -34.531 1 32.19 34 SER B N 1
ATOM 1580 C CA . SER B 1 34 ? -17.688 -16.031 -33.156 1 32.19 34 SER B CA 1
ATOM 1581 C C . SER B 1 34 ? -18.625 -15.227 -32.25 1 32.19 34 SER B C 1
ATOM 1583 O O . SER B 1 34 ? -18.719 -14.008 -32.375 1 32.19 34 SER B O 1
ATOM 1585 N N . GLY B 1 35 ? -19.844 -15.719 -32.062 1 29.67 35 GLY B N 1
ATOM 1586 C CA . GLY B 1 35 ? -20.656 -15.102 -31.047 1 29.67 35 GLY B CA 1
ATOM 1587 C C . GLY B 1 35 ? -19.891 -14.836 -29.75 1 29.67 35 GLY B C 1
ATOM 1588 O O . GLY B 1 35 ? -19.281 -15.742 -29.188 1 29.67 35 GLY B O 1
ATOM 1589 N N . HIS B 1 36 ? -19.172 -13.68 -29.75 1 34.88 36 HIS B N 1
ATOM 1590 C CA . HIS B 1 36 ? -18.625 -13.164 -28.5 1 34.88 36 HIS B CA 1
ATOM 1591 C C . HIS B 1 36 ? -19.625 -13.312 -27.359 1 34.88 36 HIS B C 1
ATOM 1593 O O . HIS B 1 36 ? -20.719 -12.742 -27.406 1 34.88 36 HIS B O 1
ATOM 1599 N N . VAL B 1 37 ? -19.828 -14.508 -26.875 1 31.84 37 VAL B N 1
ATOM 1600 C CA . VAL B 1 37 ? -20.516 -14.609 -25.609 1 31.84 37 VAL B CA 1
ATOM 1601 C C . VAL B 1 37 ? -19.969 -13.555 -24.641 1 31.84 37 VAL B C 1
ATOM 1603 O O . VAL B 1 37 ? -18.781 -13.555 -24.312 1 31.84 37 VAL B O 1
ATOM 1606 N N . ALA B 1 38 ? -20.391 -12.352 -24.812 1 32.5 38 ALA B N 1
ATOM 1607 C CA . ALA B 1 38 ? -20.172 -11.359 -23.766 1 32.5 38 ALA B CA 1
ATOM 1608 C C . ALA B 1 38 ? -20.531 -11.93 -22.391 1 32.5 38 ALA B C 1
ATOM 1610 O O . ALA B 1 38 ? -21.672 -12.328 -22.156 1 32.5 38 ALA B O 1
ATOM 1611 N N . PHE B 1 39 ? -19.641 -12.688 -21.75 1 29.62 39 PHE B N 1
ATOM 1612 C CA . PHE B 1 39 ? -19.766 -13.023 -20.344 1 29.62 39 PHE B CA 1
ATOM 1613 C C . PHE B 1 39 ? -20.203 -11.805 -19.531 1 29.62 39 PHE B C 1
ATOM 1615 O O . PHE B 1 39 ? -19.422 -10.859 -19.359 1 29.62 39 PHE B O 1
ATOM 1622 N N . THR B 1 40 ? -21.391 -11.352 -19.703 1 35.47 40 THR B N 1
ATOM 1623 C CA . THR B 1 40 ? -21.922 -10.375 -18.75 1 35.47 40 THR B CA 1
ATOM 1624 C C . THR B 1 40 ? -21.75 -10.867 -17.312 1 35.47 40 THR B C 1
ATOM 1626 O O . THR B 1 40 ? -22.391 -11.82 -16.891 1 35.47 40 THR B O 1
ATOM 1629 N N . THR B 1 41 ? -20.562 -11.031 -16.844 1 32.91 41 THR B N 1
ATOM 1630 C CA . THR B 1 41 ? -20.484 -11.32 -15.414 1 32.91 41 THR B CA 1
ATOM 1631 C C . THR B 1 41 ? -21.344 -10.352 -14.617 1 32.91 41 THR B C 1
ATOM 1633 O O . THR B 1 41 ? -21.25 -9.141 -14.797 1 32.91 41 THR B O 1
ATOM 1636 N N . PRO B 1 42 ? -22.469 -10.789 -14.164 1 31.56 42 PRO B N 1
ATOM 1637 C CA . PRO B 1 42 ? -23.219 -9.922 -13.258 1 31.56 42 PRO B CA 1
ATOM 1638 C C . PRO B 1 42 ? -22.328 -9.203 -12.25 1 31.56 42 PRO B C 1
ATOM 1640 O O . PRO B 1 42 ? -21.609 -9.852 -11.484 1 31.56 42 PRO B O 1
ATOM 1643 N N . GLN B 1 43 ? -21.688 -8.117 -12.578 1 33.78 43 GLN B N 1
ATOM 1644 C CA . GLN B 1 43 ? -21.078 -7.227 -11.586 1 33.78 43 GLN B CA 1
ATOM 1645 C C . GLN B 1 43 ? -22.031 -6.992 -10.414 1 33.78 43 GLN B C 1
ATOM 1647 O O . GLN B 1 43 ? -23.125 -6.434 -10.594 1 33.78 43 GLN B O 1
ATOM 1652 N N . ARG B 1 44 ? -22.203 -7.953 -9.586 1 35.94 44 ARG B N 1
ATOM 1653 C CA . ARG B 1 44 ? -22.953 -7.621 -8.383 1 35.94 44 ARG B CA 1
ATOM 1654 C C . ARG B 1 44 ? -22.734 -6.168 -7.977 1 35.94 44 ARG B C 1
ATOM 1656 O O . ARG B 1 44 ? -21.609 -5.68 -8.008 1 35.94 44 ARG B O 1
ATOM 1663 N N . ASP B 1 45 ? -23.719 -5.301 -8.086 1 34.84 45 ASP B N 1
ATOM 1664 C CA . ASP B 1 45 ? -23.922 -3.898 -7.742 1 34.84 45 ASP B CA 1
ATOM 1665 C C . ASP B 1 45 ? -23.172 -3.531 -6.469 1 34.84 45 ASP B C 1
ATOM 1667 O O . ASP B 1 45 ? -23.578 -3.9 -5.367 1 34.84 45 ASP B O 1
ATOM 1671 N N . LEU B 1 46 ? -21.812 -3.701 -6.297 1 43.91 46 LEU B N 1
ATOM 1672 C CA . LEU B 1 46 ? -21.312 -2.82 -5.25 1 43.91 46 LEU B CA 1
ATOM 1673 C C . LEU B 1 46 ? -22.125 -1.53 -5.188 1 43.91 46 LEU B C 1
ATOM 1675 O O . LEU B 1 46 ? -22.406 -0.914 -6.219 1 43.91 46 LEU B O 1
ATOM 1679 N N . GLY B 1 47 ? -23.031 -1.508 -4.348 1 41.12 47 GLY B N 1
ATOM 1680 C CA . GLY B 1 47 ? -23.891 -0.331 -4.309 1 41.12 47 GLY B CA 1
ATOM 1681 C C . GLY B 1 47 ? -23.203 0.922 -4.812 1 41.12 47 GLY B C 1
ATOM 1682 O O . GLY B 1 47 ? -21.969 0.983 -4.863 1 41.12 47 GLY B O 1
ATOM 1683 N N . HIS B 1 48 ? -23.922 1.645 -5.625 1 44.19 48 HIS B N 1
ATOM 1684 C CA . HIS B 1 48 ? -23.531 2.918 -6.227 1 44.19 48 HIS B CA 1
ATOM 1685 C C . HIS B 1 48 ? -22.5 3.641 -5.367 1 44.19 48 HIS B C 1
ATOM 1687 O O . HIS B 1 48 ? -21.531 4.191 -5.887 1 44.19 48 HIS B O 1
ATOM 1693 N N . SER B 1 49 ? -22.672 3.645 -4.004 1 48.72 49 SER B N 1
ATOM 1694 C CA . SER B 1 49 ? -21.781 4.371 -3.1 1 48.72 49 SER B CA 1
ATOM 1695 C C . SER B 1 49 ? -20.375 3.768 -3.088 1 48.72 49 SER B C 1
ATOM 1697 O O . SER B 1 49 ? -19.391 4.488 -2.984 1 48.72 49 SER B O 1
ATOM 1699 N N . SER B 1 50 ? -20.281 2.404 -3.385 1 61.53 50 SER B N 1
ATOM 1700 C CA . SER B 1 50 ? -18.984 1.73 -3.389 1 61.53 50 SER B CA 1
ATOM 1701 C C . SER B 1 50 ? -18.203 2.057 -4.652 1 61.53 50 SER B C 1
ATOM 1703 O O . SER B 1 50 ? -17 2.32 -4.59 1 61.53 50 SER B O 1
ATOM 1705 N N . GLN B 1 51 ? -18.922 2.201 -5.742 1 67.56 51 GLN B N 1
ATOM 1706 C CA . GLN B 1 51 ? -18.234 2.484 -6.996 1 67.56 51 GLN B CA 1
ATOM 1707 C C . GLN B 1 51 ? -17.688 3.912 -7.012 1 67.56 51 GLN B C 1
ATOM 1709 O O . GLN B 1 51 ? -16.594 4.156 -7.504 1 67.56 51 GLN B O 1
ATOM 1714 N N . SER B 1 52 ? -18.562 4.785 -6.426 1 73.88 52 SER B N 1
ATOM 1715 C CA . SER B 1 52 ? -18.109 6.172 -6.391 1 73.88 52 SER B CA 1
ATOM 1716 C C . SER B 1 52 ? -16.859 6.324 -5.52 1 73.88 52 SER B C 1
ATOM 1718 O O . SER B 1 52 ? -16 7.16 -5.793 1 73.88 52 SER B O 1
ATOM 1720 N N . LEU B 1 53 ? -16.75 5.5 -4.625 1 84.62 53 LEU B N 1
ATOM 1721 C CA . LEU B 1 53 ? -15.594 5.52 -3.73 1 84.62 53 LEU B CA 1
ATOM 1722 C C . LEU B 1 53 ? -14.32 5.129 -4.477 1 84.62 53 LEU B C 1
ATOM 1724 O O . LEU B 1 53 ? -13.25 5.688 -4.227 1 84.62 53 LEU B O 1
ATOM 1728 N N . LEU B 1 54 ? -14.477 4.297 -5.465 1 86.06 54 LEU B N 1
ATOM 1729 C CA . LEU B 1 54 ? -13.32 3.717 -6.141 1 86.06 54 LEU B CA 1
ATOM 1730 C C . LEU B 1 54 ? -12.922 4.559 -7.348 1 86.06 54 LEU B C 1
ATOM 1732 O O . LEU B 1 54 ? -11.797 4.438 -7.848 1 86.06 54 LEU B O 1
ATOM 1736 N N . THR B 1 55 ? -13.703 5.461 -7.891 1 81.81 55 THR B N 1
ATOM 1737 C CA . THR B 1 55 ? -13.438 6.176 -9.133 1 81.81 55 THR B CA 1
ATOM 1738 C C . THR B 1 55 ? -13.18 7.656 -8.859 1 81.81 55 THR B C 1
ATOM 1740 O O . THR B 1 55 ? -13.195 8.477 -9.781 1 81.81 55 THR B O 1
ATOM 1743 N N . GLY B 1 56 ? -12.781 8.047 -7.836 1 81.94 56 GLY B N 1
ATOM 1744 C CA . GLY B 1 56 ? -12.555 9.453 -7.539 1 81.94 56 GLY B CA 1
ATOM 1745 C C . GLY B 1 56 ? -11.203 9.945 -7.996 1 81.94 56 GLY B C 1
ATOM 1746 O O . GLY B 1 56 ? -10.414 9.188 -8.57 1 81.94 56 GLY B O 1
ATOM 1747 N N . HIS B 1 57 ? -10.898 11.164 -7.902 1 87.56 57 HIS B N 1
ATOM 1748 C CA . HIS B 1 57 ? -9.672 11.844 -8.305 1 87.56 57 HIS B CA 1
ATOM 1749 C C . HIS B 1 57 ? -8.5 11.422 -7.426 1 87.56 57 HIS B C 1
ATOM 1751 O O . HIS B 1 57 ? -8.695 10.836 -6.359 1 87.56 57 HIS B O 1
ATOM 1757 N N . ALA B 1 58 ? -7.227 11.664 -7.961 1 95.56 58 ALA B N 1
ATOM 1758 C CA . ALA B 1 58 ? -6.047 11.57 -7.105 1 95.56 58 ALA B CA 1
ATOM 1759 C C . ALA B 1 58 ? -6.145 12.531 -5.93 1 95.56 58 ALA B C 1
ATOM 1761 O O . ALA B 1 58 ? -6.422 13.719 -6.109 1 95.56 58 ALA B O 1
ATOM 1762 N N . ILE B 1 59 ? -5.863 12.102 -4.824 1 96.81 59 ILE B N 1
ATOM 1763 C CA . ILE B 1 59 ? -6.188 12.852 -3.617 1 96.81 59 ILE B CA 1
ATOM 1764 C C . ILE B 1 59 ? -4.988 13.703 -3.201 1 96.81 59 ILE B C 1
ATOM 1766 O O . ILE B 1 59 ? -5.152 14.844 -2.758 1 96.81 59 ILE B O 1
ATOM 1770 N N . ALA B 1 60 ? -3.732 13.195 -3.35 1 95.94 60 ALA B N 1
ATOM 1771 C CA . ALA B 1 60 ? -2.537 13.906 -2.916 1 95.94 60 ALA B CA 1
ATOM 1772 C C . ALA B 1 60 ? -2.104 14.938 -3.959 1 95.94 60 ALA B C 1
ATOM 1774 O O . ALA B 1 60 ? -2.361 14.766 -5.152 1 95.94 60 ALA B O 1
ATOM 1775 N N . PRO B 1 61 ? -1.498 15.977 -3.514 1 94.19 61 PRO B N 1
ATOM 1776 C CA . PRO B 1 61 ? -0.936 16.938 -4.469 1 94.19 61 PRO B CA 1
ATOM 1777 C C . PRO B 1 61 ? 0.336 16.422 -5.141 1 94.19 61 PRO B C 1
ATOM 1779 O O . PRO B 1 61 ? 0.818 15.336 -4.809 1 94.19 61 PRO B O 1
ATOM 1782 N N . LYS B 1 62 ? 0.869 17.234 -6.02 1 94.06 62 LYS B N 1
ATOM 1783 C CA . LYS B 1 62 ? 2.117 16.906 -6.707 1 94.06 62 LYS B CA 1
ATOM 1784 C C . LYS B 1 62 ? 3.254 16.703 -5.711 1 94.06 62 LYS B C 1
ATOM 1786 O O . LYS B 1 62 ? 3.328 17.391 -4.688 1 94.06 62 LYS B O 1
ATOM 1791 N N . LEU B 1 63 ? 4.07 15.695 -6.031 1 92.62 63 LEU B N 1
ATOM 1792 C CA . LEU B 1 63 ? 5.289 15.438 -5.27 1 92.62 63 LEU B CA 1
ATOM 1793 C C . LEU B 1 63 ? 6.52 15.93 -6.023 1 92.62 63 LEU B C 1
ATOM 1795 O O . LEU B 1 63 ? 7.039 15.227 -6.891 1 92.62 63 LEU B O 1
ATOM 1799 N N . GLY B 1 64 ? 7.062 17 -5.621 1 87.75 64 GLY B N 1
ATOM 1800 C CA . GLY B 1 64 ? 8.078 17.688 -6.402 1 87.75 64 GLY B CA 1
ATOM 1801 C C . GLY B 1 64 ? 9.484 17.188 -6.125 1 87.75 64 GLY B C 1
ATOM 1802 O O . GLY B 1 64 ? 10.398 17.422 -6.914 1 87.75 64 GLY B O 1
ATOM 1803 N N . ASN B 1 65 ? 9.664 16.469 -5.07 1 89.38 65 ASN B N 1
ATOM 1804 C CA . ASN B 1 65 ? 10.984 15.961 -4.719 1 89.38 65 ASN B CA 1
ATOM 1805 C C . ASN B 1 65 ? 11.312 14.68 -5.473 1 89.38 65 ASN B C 1
ATOM 1807 O O . ASN B 1 65 ? 10.766 13.617 -5.172 1 89.38 65 ASN B O 1
ATOM 1811 N N . ALA B 1 66 ? 12.25 14.773 -6.379 1 91 66 ALA B N 1
ATOM 1812 C CA . ALA B 1 66 ? 12.555 13.664 -7.285 1 91 66 ALA B CA 1
ATOM 1813 C C . ALA B 1 66 ? 13.07 12.453 -6.516 1 91 66 ALA B C 1
ATOM 1815 O O . ALA B 1 66 ? 12.742 11.312 -6.855 1 91 66 ALA B O 1
ATOM 1816 N N . THR B 1 67 ? 13.883 12.695 -5.512 1 91.69 67 THR B N 1
ATOM 1817 C CA . THR B 1 67 ? 14.43 11.602 -4.723 1 91.69 67 THR B CA 1
ATOM 1818 C C . THR B 1 67 ? 13.328 10.906 -3.924 1 91.69 67 THR B C 1
ATOM 1820 O O . THR B 1 67 ? 13.242 9.68 -3.922 1 91.69 67 THR B O 1
ATOM 1823 N N . ALA B 1 68 ? 12.516 11.695 -3.285 1 90.94 68 ALA B N 1
ATOM 1824 C CA . ALA B 1 68 ? 11.391 11.141 -2.535 1 90.94 68 ALA B CA 1
ATOM 1825 C C . ALA B 1 68 ? 10.453 10.359 -3.451 1 90.94 68 ALA B C 1
ATOM 1827 O O . ALA B 1 68 ? 9.961 9.289 -3.084 1 90.94 68 ALA B O 1
ATOM 1828 N N . LYS B 1 69 ? 10.227 10.938 -4.59 1 93.81 69 LYS B N 1
ATOM 1829 C CA . LYS B 1 69 ? 9.359 10.297 -5.574 1 93.81 69 LYS B CA 1
ATOM 1830 C C . LYS B 1 69 ? 9.906 8.93 -5.988 1 93.81 69 LYS B C 1
ATOM 1832 O O . LYS B 1 69 ? 9.164 7.953 -6.055 1 93.81 69 LYS B O 1
ATOM 1837 N N . ALA B 1 70 ? 11.172 8.852 -6.246 1 93.25 70 ALA B N 1
ATOM 1838 C CA . ALA B 1 70 ? 11.805 7.602 -6.664 1 93.25 70 ALA B CA 1
ATOM 1839 C C . ALA B 1 70 ? 11.766 6.562 -5.547 1 93.25 70 ALA B C 1
ATOM 1841 O O . ALA B 1 70 ? 11.461 5.391 -5.793 1 93.25 70 ALA B O 1
ATOM 1842 N N . GLU B 1 71 ? 12.062 6.957 -4.348 1 93.25 71 GLU B N 1
ATOM 1843 C CA . GLU B 1 71 ? 12.039 6.047 -3.207 1 93.25 71 GLU B CA 1
ATOM 1844 C C . GLU B 1 71 ? 10.625 5.539 -2.938 1 93.25 71 GLU B C 1
ATOM 1846 O O . GLU B 1 71 ? 10.43 4.355 -2.652 1 93.25 71 GLU B O 1
ATOM 1851 N N . LEU B 1 72 ? 9.703 6.477 -3.035 1 95.56 72 LEU B N 1
ATOM 1852 C CA . LEU B 1 72 ? 8.305 6.109 -2.848 1 95.56 72 LEU B CA 1
ATOM 1853 C C . LEU B 1 72 ? 7.867 5.09 -3.895 1 95.56 72 LEU B C 1
ATOM 1855 O O . LEU B 1 72 ? 7.207 4.102 -3.568 1 95.56 72 LEU B O 1
ATOM 1859 N N . GLY B 1 73 ? 8.203 5.406 -5.141 1 96.56 73 GLY B N 1
ATOM 1860 C CA . GLY B 1 73 ? 7.852 4.488 -6.211 1 96.56 73 GLY B CA 1
ATOM 1861 C C . GLY B 1 73 ? 8.398 3.09 -5.996 1 96.56 73 GLY B C 1
ATOM 1862 O O . GLY B 1 73 ? 7.684 2.102 -6.184 1 96.56 73 GLY B O 1
ATOM 1863 N N . ARG B 1 74 ? 9.625 2.969 -5.594 1 95.19 74 ARG B N 1
ATOM 1864 C CA . ARG B 1 74 ? 10.234 1.666 -5.348 1 95.19 74 ARG B CA 1
ATOM 1865 C C . ARG B 1 74 ? 9.516 0.927 -4.223 1 95.19 74 ARG B C 1
ATOM 1867 O O . ARG B 1 74 ? 9.25 -0.273 -4.332 1 95.19 74 ARG B O 1
ATOM 1874 N N . ALA B 1 75 ? 9.242 1.613 -3.182 1 94.69 75 ALA B N 1
ATOM 1875 C CA . ALA B 1 75 ? 8.539 1.004 -2.055 1 94.69 75 ALA B CA 1
ATOM 1876 C C . ALA B 1 75 ? 7.137 0.559 -2.455 1 94.69 75 ALA B C 1
ATOM 1878 O O . ALA B 1 75 ? 6.707 -0.544 -2.109 1 94.69 75 ALA B O 1
ATOM 1879 N N . ALA B 1 76 ? 6.441 1.374 -3.207 1 97 76 ALA B N 1
ATOM 1880 C CA . ALA B 1 76 ? 5.062 1.102 -3.6 1 97 76 ALA B CA 1
ATOM 1881 C C . ALA B 1 76 ? 4.98 -0.122 -4.508 1 97 76 ALA B C 1
ATOM 1883 O O . ALA B 1 76 ? 4.141 -1.001 -4.301 1 97 76 ALA B O 1
ATOM 1884 N N . TRP B 1 77 ? 5.848 -0.192 -5.449 1 97 77 TRP B N 1
ATOM 1885 C CA . TRP B 1 77 ? 5.82 -1.328 -6.367 1 97 77 TRP B CA 1
ATOM 1886 C C . TRP B 1 77 ? 6.238 -2.611 -5.656 1 97 77 TRP B C 1
ATOM 1888 O O . TRP B 1 77 ? 5.73 -3.693 -5.965 1 97 77 TRP B O 1
ATOM 1898 N N . LYS B 1 78 ? 7.207 -2.492 -4.707 1 94.5 78 LYS B N 1
ATOM 1899 C CA . LYS B 1 78 ? 7.559 -3.668 -3.914 1 94.5 78 LYS B CA 1
ATOM 1900 C C . LYS B 1 78 ? 6.336 -4.223 -3.189 1 94.5 78 LYS B C 1
ATOM 1902 O O . LYS B 1 78 ? 6.086 -5.43 -3.223 1 94.5 78 LYS B O 1
ATOM 1907 N N . VAL B 1 79 ? 5.582 -3.395 -2.586 1 96.81 79 VAL B N 1
ATOM 1908 C CA . VAL B 1 79 ? 4.406 -3.826 -1.838 1 96.81 79 VAL B CA 1
ATOM 1909 C C . VAL B 1 79 ? 3.363 -4.395 -2.797 1 96.81 79 VAL B C 1
ATOM 1911 O O . VAL B 1 79 ? 2.816 -5.473 -2.561 1 96.81 79 VAL B O 1
ATOM 1914 N N . LEU B 1 80 ? 3.109 -3.701 -3.932 1 97.62 80 LEU B N 1
ATOM 1915 C CA . LEU B 1 80 ? 2.086 -4.141 -4.871 1 97.62 80 LEU B CA 1
ATOM 1916 C C . LEU B 1 80 ? 2.453 -5.492 -5.48 1 97.62 80 LEU B C 1
ATOM 1918 O O . LEU B 1 80 ? 1.646 -6.426 -5.465 1 97.62 80 LEU B O 1
ATOM 1922 N N . HIS B 1 81 ? 3.684 -5.633 -5.934 1 96.69 81 HIS B N 1
ATOM 1923 C CA . HIS B 1 81 ? 4.086 -6.887 -6.559 1 96.69 81 HIS B CA 1
ATOM 1924 C C . HIS B 1 81 ? 4.031 -8.039 -5.566 1 96.69 81 HIS B C 1
ATOM 1926 O O . HIS B 1 81 ? 3.609 -9.148 -5.914 1 96.69 81 HIS B O 1
ATOM 1932 N N . THR B 1 82 ? 4.52 -7.82 -4.375 1 96.19 82 THR B N 1
ATOM 1933 C CA . THR B 1 82 ? 4.48 -8.883 -3.377 1 96.19 82 THR B CA 1
ATOM 1934 C C . THR B 1 82 ? 3.039 -9.258 -3.045 1 96.19 82 THR B C 1
ATOM 1936 O O . THR B 1 82 ? 2.721 -10.438 -2.887 1 96.19 82 THR B O 1
ATOM 1939 N N . THR B 1 83 ? 2.148 -8.266 -2.947 1 97.25 83 THR B N 1
ATOM 1940 C CA . THR B 1 83 ? 0.732 -8.523 -2.711 1 97.25 83 THR B CA 1
ATOM 1941 C C . THR B 1 83 ? 0.152 -9.414 -3.803 1 97.25 83 THR B C 1
ATOM 1943 O O . THR B 1 83 ? -0.507 -10.414 -3.51 1 97.25 83 THR B O 1
ATOM 1946 N N . PHE B 1 84 ? 0.457 -9.039 -5.043 1 97.12 84 PHE B N 1
ATOM 1947 C CA . PHE B 1 84 ? -0.043 -9.836 -6.16 1 97.12 84 PHE B CA 1
ATOM 1948 C C . PHE B 1 84 ? 0.517 -11.25 -6.113 1 97.12 84 PHE B C 1
ATOM 1950 O O . PHE B 1 84 ? -0.212 -12.219 -6.332 1 97.12 84 PHE B O 1
ATOM 1957 N N . SER B 1 85 ? 1.748 -11.383 -5.758 1 95.38 85 SER B N 1
ATOM 1958 C CA . SER B 1 85 ? 2.441 -12.664 -5.816 1 95.38 85 SER B CA 1
ATOM 1959 C C . SER B 1 85 ? 1.995 -13.586 -4.688 1 95.38 85 SER B C 1
ATOM 1961 O O . SER B 1 85 ? 2.24 -14.797 -4.73 1 95.38 85 SER B O 1
ATOM 1963 N N . ARG B 1 86 ? 1.354 -13.008 -3.725 1 95.19 86 ARG B N 1
ATOM 1964 C CA . ARG B 1 86 ? 0.951 -13.828 -2.588 1 95.19 86 ARG B CA 1
ATOM 1965 C C . ARG B 1 86 ? -0.568 -13.891 -2.467 1 95.19 86 ARG B C 1
ATOM 1967 O O . ARG B 1 86 ? -1.098 -14.281 -1.425 1 95.19 86 ARG B O 1
ATOM 1974 N N . PHE B 1 87 ? -1.234 -13.391 -3.506 1 95.75 87 PHE B N 1
ATOM 1975 C CA . PHE B 1 87 ? -2.68 -13.523 -3.637 1 95.75 87 PHE B CA 1
ATOM 1976 C C . PHE B 1 87 ? -3.07 -14.984 -3.852 1 95.75 87 PHE B C 1
ATOM 1978 O O . PHE B 1 87 ? -2.275 -15.773 -4.363 1 95.75 87 PHE B O 1
ATOM 1985 N N . PRO B 1 88 ? -4.293 -15.391 -3.422 1 96.25 88 PRO B N 1
ATOM 1986 C CA . PRO B 1 88 ? -4.699 -16.781 -3.67 1 96.25 88 PRO B CA 1
ATOM 1987 C C . PRO B 1 88 ? -4.746 -17.125 -5.156 1 96.25 88 PRO B C 1
ATOM 1989 O O . PRO B 1 88 ? -5.156 -16.297 -5.973 1 96.25 88 PRO B O 1
ATOM 1992 N N . GLU B 1 89 ? -4.32 -18.344 -5.457 1 96.31 89 GLU B N 1
ATOM 1993 C CA . GLU B 1 89 ? -4.434 -18.781 -6.844 1 96.31 89 GLU B CA 1
ATOM 1994 C C . GLU B 1 89 ? -5.895 -18.938 -7.258 1 96.31 89 GLU B C 1
ATOM 1996 O O . GLU B 1 89 ? -6.242 -18.719 -8.422 1 96.31 89 GLU B O 1
ATOM 2001 N N . LYS B 1 90 ? -6.734 -19.359 -6.293 1 98.38 90 LYS B N 1
ATOM 2002 C CA . LYS B 1 90 ? -8.172 -19.469 -6.492 1 98.38 90 LYS B CA 1
ATOM 2003 C C . LYS B 1 90 ? -8.938 -18.625 -5.477 1 98.38 90 LYS B C 1
ATOM 2005 O O . LYS B 1 90 ? -9.562 -19.156 -4.559 1 98.38 90 LYS B O 1
ATOM 2010 N N . PRO B 1 91 ? -8.953 -17.328 -5.75 1 98 91 PRO B N 1
ATOM 2011 C CA . PRO B 1 91 ? -9.625 -16.453 -4.793 1 98 91 PRO B CA 1
ATOM 2012 C C . PRO B 1 91 ? -11.141 -16.609 -4.801 1 98 91 PRO B C 1
ATOM 2014 O O . PRO B 1 91 ? -11.719 -16.969 -5.832 1 98 91 PRO B O 1
ATOM 2017 N N . THR B 1 92 ? -11.727 -16.359 -3.682 1 97.31 92 THR B N 1
ATOM 2018 C CA . THR B 1 92 ? -13.18 -16.203 -3.633 1 97.31 92 THR B CA 1
ATOM 2019 C C . THR B 1 92 ? -13.609 -14.891 -4.285 1 97.31 92 THR B C 1
ATOM 2021 O O . THR B 1 92 ? -12.781 -14.016 -4.535 1 97.31 92 THR B O 1
ATOM 2024 N N . ASP B 1 93 ? -14.875 -14.805 -4.562 1 96.38 93 ASP B N 1
ATOM 2025 C CA . ASP B 1 93 ? -15.375 -13.562 -5.148 1 96.38 93 ASP B CA 1
ATOM 2026 C C . ASP B 1 93 ? -15.125 -12.375 -4.223 1 96.38 93 ASP B C 1
ATOM 2028 O O . ASP B 1 93 ? -14.836 -11.273 -4.684 1 96.38 93 ASP B O 1
ATOM 2032 N N . GLU B 1 94 ? -15.266 -12.633 -3.006 1 95.69 94 GLU B N 1
ATOM 2033 C CA . GLU B 1 94 ? -15.016 -11.586 -2.027 1 95.69 94 GLU B CA 1
ATOM 2034 C C . GLU B 1 94 ? -13.547 -11.156 -2.043 1 95.69 94 GLU B C 1
ATOM 2036 O O . GLU B 1 94 ? -13.242 -9.961 -1.961 1 95.69 94 GLU B O 1
ATOM 2041 N N . GLU B 1 95 ? -12.633 -12.078 -2.119 1 97.31 95 GLU B N 1
ATOM 2042 C CA . GLU B 1 95 ? -11.211 -11.773 -2.197 1 97.31 95 GLU B CA 1
ATOM 2043 C C . GLU B 1 95 ? -10.875 -11.031 -3.49 1 97.31 95 GLU B C 1
ATOM 2045 O O . GLU B 1 95 ? -10.039 -10.125 -3.496 1 97.31 95 GLU B O 1
ATOM 2050 N N . LYS B 1 96 ? -11.492 -11.375 -4.574 1 98.31 96 LYS B N 1
ATOM 2051 C CA . LYS B 1 96 ? -11.328 -10.656 -5.84 1 98.31 96 LYS B CA 1
ATOM 2052 C C . LYS B 1 96 ? -11.703 -9.188 -5.691 1 98.31 96 LYS B C 1
ATOM 2054 O O . LYS B 1 96 ? -10.961 -8.305 -6.121 1 98.31 96 LYS B O 1
ATOM 2059 N N . GLU B 1 97 ? -12.797 -9.008 -5.074 1 96.81 97 GLU B N 1
ATOM 2060 C CA . GLU B 1 97 ? -13.266 -7.637 -4.902 1 96.81 97 GLU B CA 1
ATOM 2061 C C . GLU B 1 97 ? -12.359 -6.855 -3.955 1 96.81 97 GLU B C 1
ATOM 2063 O O . GLU B 1 97 ? -12.141 -5.656 -4.141 1 96.81 97 GLU B O 1
ATOM 2068 N N . ALA B 1 98 ? -11.852 -7.559 -2.932 1 97.25 98 ALA B N 1
ATOM 2069 C CA . ALA B 1 98 ? -10.906 -6.91 -2.027 1 97.25 98 ALA B CA 1
ATOM 2070 C C . ALA B 1 98 ? -9.688 -6.402 -2.785 1 97.25 98 ALA B C 1
ATOM 2072 O O . ALA B 1 98 ? -9.273 -5.254 -2.615 1 97.25 98 ALA B O 1
ATOM 2073 N N . LEU B 1 99 ? -9.156 -7.227 -3.654 1 98.31 99 LEU B N 1
ATOM 2074 C CA . LEU B 1 99 ? -7.973 -6.828 -4.402 1 98.31 99 LEU B CA 1
ATOM 2075 C C . LEU B 1 99 ? -8.305 -5.727 -5.402 1 98.31 99 LEU B C 1
ATOM 2077 O O . LEU B 1 99 ? -7.551 -4.762 -5.547 1 98.31 99 LEU B O 1
ATOM 2081 N N . ARG B 1 100 ? -9.43 -5.828 -6.086 1 98.12 100 ARG B N 1
ATOM 2082 C CA . ARG B 1 100 ? -9.836 -4.797 -7.035 1 98.12 100 ARG B CA 1
ATOM 2083 C C . ARG B 1 100 ? -9.977 -3.443 -6.344 1 98.12 100 ARG B C 1
ATOM 2085 O O . ARG B 1 100 ? -9.406 -2.449 -6.797 1 98.12 100 ARG B O 1
ATOM 2092 N N . SER B 1 101 ? -10.688 -3.449 -5.289 1 97.38 101 SER B N 1
ATOM 2093 C CA . SER B 1 101 ? -10.906 -2.215 -4.547 1 97.38 101 SER B CA 1
ATOM 2094 C C . SER B 1 101 ? -9.602 -1.65 -4 1 97.38 101 SER B C 1
ATOM 20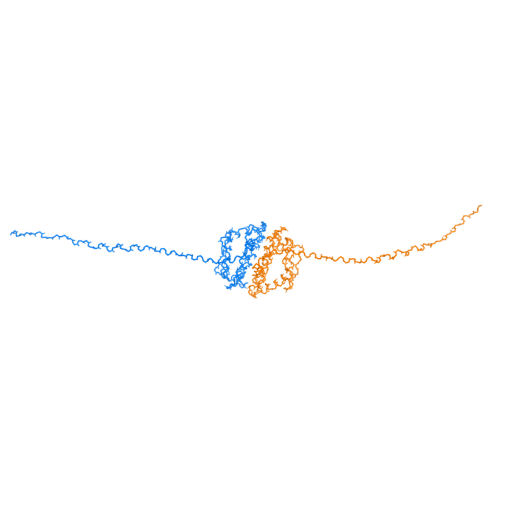96 O O . SER B 1 101 ? -9.391 -0.436 -4.012 1 97.38 101 SER B O 1
ATOM 2098 N N . TYR B 1 102 ? -8.727 -2.561 -3.537 1 98.12 102 TYR B N 1
ATOM 2099 C CA . TYR B 1 102 ? -7.434 -2.145 -3.006 1 98.12 102 TYR B CA 1
ATOM 2100 C C . TYR B 1 102 ? -6.621 -1.408 -4.062 1 98.12 102 TYR B C 1
ATOM 2102 O O . TYR B 1 102 ? -6.031 -0.362 -3.781 1 98.12 102 TYR B O 1
ATOM 2110 N N . VAL B 1 103 ? -6.625 -1.861 -5.266 1 98.69 103 VAL B N 1
ATOM 2111 C CA . VAL B 1 103 ? -5.832 -1.264 -6.336 1 98.69 103 VAL B CA 1
ATOM 2112 C C . VAL B 1 103 ? -6.387 0.117 -6.68 1 98.69 103 VAL B C 1
ATOM 2114 O O . VAL B 1 103 ? -5.625 1.072 -6.855 1 98.69 103 VAL B O 1
ATOM 2117 N N . TYR B 1 104 ? -7.641 0.241 -6.738 1 98.38 104 TYR B N 1
ATOM 2118 C CA . TYR B 1 104 ? -8.234 1.529 -7.074 1 98.38 104 TYR B CA 1
ATOM 2119 C C . TYR B 1 104 ? -8.023 2.537 -5.949 1 98.38 104 TYR B C 1
ATOM 2121 O O . TYR B 1 104 ? -7.742 3.709 -6.203 1 98.38 104 TYR B O 1
ATOM 2129 N N . LEU B 1 105 ? -8.188 2.111 -4.746 1 98.44 105 LEU B N 1
ATOM 2130 C CA . LEU B 1 105 ? -7.953 3.021 -3.631 1 98.44 105 LEU B CA 1
ATOM 2131 C C . LEU B 1 105 ? -6.477 3.379 -3.518 1 98.44 105 LEU B C 1
ATOM 2133 O O . LEU B 1 105 ? -6.133 4.508 -3.156 1 98.44 105 LEU B O 1
ATOM 2137 N N . PHE B 1 106 ? -5.605 2.385 -3.781 1 98.62 106 PHE B N 1
ATOM 2138 C CA . PHE B 1 106 ? -4.18 2.674 -3.881 1 98.62 106 PHE B CA 1
ATOM 2139 C C . PHE B 1 106 ? -3.922 3.799 -4.875 1 98.62 106 PHE B C 1
ATOM 2141 O O . PHE B 1 106 ? -3.199 4.75 -4.57 1 98.62 106 PHE B O 1
ATOM 2148 N N . GLN B 1 107 ? -4.531 3.678 -6.008 1 98.56 107 GLN B N 1
ATOM 2149 C CA . GLN B 1 107 ? -4.367 4.688 -7.047 1 98.56 107 GLN B CA 1
ATOM 2150 C C . GLN B 1 107 ? -4.836 6.055 -6.562 1 98.56 107 GLN B C 1
ATOM 2152 O O . GLN B 1 107 ? -4.137 7.059 -6.742 1 98.56 107 GLN B O 1
ATOM 2157 N N . ARG B 1 108 ? -5.926 6.152 -5.941 1 98.38 108 ARG B N 1
ATOM 2158 C CA . ARG B 1 108 ? -6.5 7.426 -5.516 1 98.38 108 ARG B CA 1
ATOM 2159 C C . ARG B 1 108 ? -5.656 8.07 -4.422 1 98.38 108 ARG B C 1
ATOM 2161 O O . ARG B 1 108 ? -5.531 9.297 -4.363 1 98.38 108 ARG B O 1
ATOM 2168 N N . LEU B 1 109 ? -5.125 7.211 -3.562 1 98.44 109 LEU B N 1
ATOM 2169 C CA . LEU B 1 109 ? -4.488 7.715 -2.35 1 98.44 109 LEU B CA 1
ATOM 2170 C C . LEU B 1 109 ? -2.975 7.773 -2.514 1 98.44 109 LEU B C 1
ATOM 2172 O O . LEU B 1 109 ? -2.268 8.258 -1.626 1 98.44 109 LEU B O 1
ATOM 2176 N N . TYR B 1 110 ? -2.424 7.285 -3.674 1 98 110 TYR B N 1
ATOM 2177 C CA . TYR B 1 110 ? -0.977 7.312 -3.857 1 98 110 TYR B CA 1
ATOM 2178 C C . TYR B 1 110 ? -0.428 8.719 -3.654 1 98 110 TYR B C 1
ATOM 2180 O O . TYR B 1 110 ? -0.938 9.68 -4.234 1 98 110 TYR B O 1
ATOM 2188 N N . PRO B 1 111 ? 0.587 8.844 -2.838 1 97.5 111 PRO B N 1
ATOM 2189 C CA . PRO B 1 111 ? 0.973 10.172 -2.354 1 97.5 111 PRO B CA 1
ATOM 2190 C C . PRO B 1 111 ? 1.903 10.906 -3.318 1 97.5 111 PRO B C 1
ATOM 2192 O O . PRO B 1 111 ? 2.875 11.531 -2.889 1 97.5 111 PRO B O 1
ATOM 2195 N N . CYS B 1 112 ? 1.688 10.766 -4.559 1 96.31 112 CYS B N 1
ATOM 2196 C CA . CYS B 1 112 ? 2.229 11.492 -5.699 1 96.31 112 CYS B CA 1
ATOM 2197 C C . CYS B 1 112 ? 1.139 11.789 -6.723 1 96.31 112 CYS B C 1
ATOM 2199 O O . CYS B 1 112 ? 0.737 10.914 -7.484 1 96.31 112 CYS B O 1
ATOM 2201 N N . GLY B 1 113 ? 0.687 13.055 -6.629 1 95.44 113 GLY B N 1
ATOM 2202 C CA . GLY B 1 113 ? -0.522 13.422 -7.352 1 95.44 113 GLY B CA 1
ATOM 2203 C C . GLY B 1 113 ? -0.44 13.141 -8.836 1 95.44 113 GLY B C 1
ATOM 2204 O O . GLY B 1 113 ? -1.326 12.492 -9.398 1 95.44 113 GLY B O 1
ATOM 2205 N N . GLU B 1 114 ? 0.581 13.602 -9.477 1 96 114 GLU B N 1
ATOM 2206 C CA . GLU B 1 114 ? 0.711 13.406 -10.922 1 96 114 GLU B CA 1
ATOM 2207 C C . GLU B 1 114 ? 0.942 11.938 -11.258 1 96 114 GLU B C 1
ATOM 2209 O O . GLU B 1 114 ? 0.545 11.469 -12.328 1 96 114 GLU B O 1
ATOM 2214 N N . CYS B 1 115 ? 1.598 11.156 -10.383 1 98.12 115 CYS B N 1
ATOM 2215 C CA . CYS B 1 115 ? 1.76 9.719 -10.562 1 98.12 115 CYS B CA 1
ATOM 2216 C C . CYS B 1 115 ? 0.418 9 -10.461 1 98.12 115 CYS B C 1
ATOM 2218 O O . CYS B 1 115 ? 0.11 8.141 -11.289 1 98.12 115 CYS B O 1
ATOM 2220 N N . ALA B 1 116 ? -0.343 9.414 -9.445 1 98.31 116 ALA B N 1
ATOM 2221 C CA . ALA B 1 116 ? -1.666 8.836 -9.227 1 98.31 116 ALA B CA 1
ATOM 2222 C C . ALA B 1 116 ? -2.59 9.117 -10.406 1 98.31 116 ALA B C 1
ATOM 2224 O O . ALA B 1 116 ? -3.357 8.242 -10.82 1 98.31 116 ALA B O 1
ATOM 2225 N N . GLU B 1 117 ? -2.527 10.281 -10.906 1 97.75 117 GLU B N 1
ATOM 2226 C CA . GLU B 1 117 ? -3.334 10.633 -12.07 1 97.75 117 GLU B CA 1
ATOM 2227 C C . GLU B 1 117 ? -2.969 9.773 -13.273 1 97.75 117 GLU B C 1
ATOM 2229 O O . GLU B 1 117 ? -3.85 9.242 -13.953 1 97.75 117 GLU B O 1
ATOM 2234 N N . HIS B 1 118 ? -1.729 9.695 -13.516 1 98.31 118 HIS B N 1
ATOM 2235 C CA . HIS B 1 118 ? -1.302 8.859 -14.625 1 98.31 118 HIS B CA 1
ATOM 2236 C C . HIS B 1 118 ? -1.734 7.41 -14.422 1 98.31 118 HIS B C 1
ATOM 2238 O O . HIS B 1 118 ? -2.223 6.766 -15.352 1 98.31 118 HIS B O 1
ATOM 2244 N N . PHE B 1 119 ? -1.512 6.871 -13.219 1 98.44 119 PHE B N 1
ATOM 2245 C CA . PHE B 1 119 ? -1.88 5.484 -12.961 1 98.44 119 PHE B CA 1
ATOM 2246 C C . PHE B 1 119 ? -3.385 5.289 -13.102 1 98.44 119 PHE B C 1
ATOM 2248 O O . PHE B 1 119 ? -3.84 4.215 -13.5 1 98.44 119 PHE B O 1
ATOM 2255 N N . GLY B 1 120 ? -4.191 6.32 -12.758 1 98.12 120 GLY B N 1
ATOM 2256 C CA . GLY B 1 120 ? -5.625 6.266 -13.016 1 98.12 120 GLY B CA 1
ATOM 2257 C C . GLY B 1 120 ? -5.961 6.074 -14.484 1 98.12 120 GLY B C 1
ATOM 2258 O O . GLY B 1 120 ? -6.891 5.34 -14.82 1 98.12 120 GLY B O 1
ATOM 2259 N N . GLN B 1 121 ? -5.234 6.762 -15.312 1 98.25 121 GLN B N 1
ATOM 2260 C CA . GLN B 1 121 ? -5.41 6.574 -16.75 1 98.25 121 GLN B CA 1
ATOM 2261 C C . GLN B 1 121 ? -5.047 5.152 -17.172 1 98.25 121 GLN B C 1
ATOM 2263 O O . GLN B 1 121 ? -5.715 4.559 -18.016 1 98.25 121 GLN B O 1
ATOM 2268 N N . VAL B 1 122 ? -3.996 4.625 -16.594 1 98.56 122 VAL B N 1
ATOM 2269 C CA . VAL B 1 122 ? -3.584 3.254 -16.875 1 98.56 122 VAL B CA 1
ATOM 2270 C C . VAL B 1 122 ? -4.688 2.285 -16.453 1 98.56 122 VAL B C 1
ATOM 2272 O O . VAL B 1 122 ? -5.055 1.387 -17.219 1 98.56 122 VAL B O 1
ATOM 2275 N N . LEU B 1 123 ? -5.277 2.494 -15.273 1 98.19 123 LEU B N 1
ATOM 2276 C CA . LEU B 1 123 ? -6.309 1.602 -14.758 1 98.19 123 LEU B CA 1
ATOM 2277 C C . LEU B 1 123 ? -7.566 1.67 -15.617 1 98.19 123 LEU B C 1
ATOM 2279 O O . LEU B 1 123 ? -8.273 0.672 -15.773 1 98.19 123 LEU B O 1
ATOM 2283 N N . ALA B 1 124 ? -7.848 2.818 -16.141 1 97.56 124 ALA B N 1
ATOM 2284 C CA . ALA B 1 124 ? -9.023 2.975 -17 1 97.56 124 ALA B CA 1
ATOM 2285 C C . ALA B 1 124 ? -8.906 2.105 -18.25 1 97.56 124 ALA B C 1
ATOM 2287 O O . ALA B 1 124 ? -9.906 1.552 -18.719 1 97.56 124 ALA B O 1
ATOM 2288 N N . LYS B 1 125 ? -7.738 1.972 -18.734 1 98.25 125 LYS B N 1
ATOM 2289 C CA . LYS B 1 125 ? -7.508 1.2 -19.953 1 98.25 125 LYS B CA 1
ATOM 2290 C C . LYS B 1 125 ? -7.242 -0.268 -19.625 1 98.25 125 LYS B C 1
ATOM 2292 O O . LYS B 1 125 ? -7.621 -1.155 -20.391 1 98.25 125 LYS B O 1
ATOM 2297 N N . TYR B 1 126 ? -6.637 -0.483 -18.547 1 98.5 126 TYR B N 1
ATOM 2298 C CA . TYR B 1 126 ? -6.219 -1.819 -18.141 1 98.5 126 TYR B CA 1
ATOM 2299 C C . TYR B 1 126 ? -6.621 -2.096 -16.703 1 98.5 126 TYR B C 1
ATOM 2301 O O . TYR B 1 126 ? -5.77 -2.107 -15.805 1 98.5 126 TYR B O 1
ATOM 2309 N N . PRO B 1 127 ? -7.871 -2.43 -16.469 1 98.31 127 PRO B N 1
ATOM 2310 C CA . PRO B 1 127 ? -8.312 -2.668 -15.094 1 98.31 127 PRO B CA 1
ATOM 2311 C C . PRO B 1 127 ? -7.617 -3.865 -14.453 1 98.31 127 PRO B C 1
ATOM 2313 O O . PRO B 1 127 ? -7.16 -4.77 -15.156 1 98.31 127 PRO B O 1
ATOM 2316 N N . PRO B 1 128 ? -7.551 -3.857 -13.133 1 98.56 128 PRO B N 1
ATOM 2317 C CA . PRO B 1 128 ? -6.863 -4.953 -12.445 1 98.56 128 PRO B CA 1
ATOM 2318 C C . PRO B 1 128 ? -7.441 -6.32 -12.789 1 98.56 128 PRO B C 1
ATOM 2320 O O . PRO B 1 128 ? -8.664 -6.465 -12.93 1 98.56 128 PRO B O 1
ATOM 2323 N N . GLN B 1 129 ? -6.582 -7.234 -13.008 1 98.81 129 GLN B N 1
ATOM 2324 C CA . GLN B 1 129 ? -6.969 -8.633 -13.156 1 98.81 129 GLN B CA 1
ATOM 2325 C C . GLN B 1 129 ? -6.867 -9.375 -11.828 1 98.81 129 GLN B C 1
ATOM 2327 O O . GLN B 1 129 ? -5.785 -9.484 -11.25 1 98.81 129 GLN B O 1
ATOM 2332 N N . VAL B 1 130 ? -8.031 -9.93 -11.336 1 98.75 130 VAL B N 1
ATOM 2333 C CA . VAL B 1 130 ? -8.055 -10.391 -9.953 1 98.75 130 VAL B CA 1
ATOM 2334 C C . VAL B 1 130 ? -8.539 -11.836 -9.906 1 98.75 130 VAL B C 1
ATOM 2336 O O . VAL B 1 130 ? -8.898 -12.344 -8.836 1 98.75 130 VAL B O 1
ATOM 2339 N N . SER B 1 131 ? -8.531 -12.492 -11.055 1 98.75 131 SER B N 1
ATOM 2340 C CA . SER B 1 131 ? -9.141 -13.812 -11.125 1 98.75 131 SER B CA 1
ATOM 2341 C C . SER B 1 131 ? -8.242 -14.867 -10.484 1 98.75 131 SER B C 1
ATOM 2343 O O . SER B 1 131 ? -8.711 -15.953 -10.133 1 98.75 131 SER B O 1
ATOM 2345 N N . SER B 1 132 ? -6.969 -14.602 -10.367 1 97.75 132 SER B N 1
ATOM 2346 C CA . SER B 1 132 ? -5.988 -15.5 -9.773 1 97.75 132 SER B CA 1
ATOM 2347 C C . SER B 1 132 ? -4.707 -14.766 -9.406 1 97.75 132 SER B C 1
ATOM 2349 O O . SER B 1 132 ? -4.488 -13.633 -9.844 1 97.75 132 SER B O 1
ATOM 2351 N N . ARG B 1 133 ? -3.867 -15.469 -8.633 1 96.44 133 ARG B N 1
ATOM 2352 C CA . ARG B 1 133 ? -2.533 -14.961 -8.328 1 96.44 133 ARG B CA 1
ATOM 2353 C C . ARG B 1 133 ? -1.754 -14.672 -9.602 1 96.44 133 ARG B C 1
ATOM 2355 O O . ARG B 1 133 ? -1.163 -13.594 -9.75 1 96.44 133 ARG B O 1
ATOM 2362 N N . THR B 1 134 ? -1.755 -15.625 -10.508 1 95 134 THR B N 1
ATOM 2363 C CA . THR B 1 134 ? -1 -15.508 -11.75 1 95 134 THR B CA 1
ATOM 2364 C C . THR B 1 134 ? -1.494 -14.32 -12.578 1 95 134 THR B C 1
ATOM 2366 O O . THR B 1 134 ? -0.693 -13.523 -13.07 1 95 134 THR B O 1
ATOM 2369 N N . ALA B 1 135 ? -2.812 -14.188 -12.68 1 97.38 135 ALA B N 1
ATOM 2370 C CA . ALA B 1 135 ? -3.395 -13.086 -13.438 1 97.38 135 ALA B CA 1
ATOM 2371 C C . ALA B 1 135 ? -3.023 -11.742 -12.82 1 97.38 135 ALA B C 1
ATOM 2373 O O . ALA B 1 135 ? -2.652 -10.805 -13.531 1 97.38 135 ALA B O 1
ATOM 2374 N N . ALA B 1 136 ? -3.113 -11.688 -11.508 1 97.62 136 ALA B N 1
ATOM 2375 C CA . ALA B 1 136 ? -2.807 -10.445 -10.805 1 97.62 136 ALA B CA 1
ATOM 2376 C C . ALA B 1 136 ? -1.333 -10.078 -10.961 1 97.62 136 ALA B C 1
ATOM 2378 O O . ALA B 1 136 ? -1 -8.922 -11.234 1 97.62 136 ALA B O 1
ATOM 2379 N N . ALA B 1 137 ? -0.478 -11.055 -10.789 1 96.56 137 ALA B N 1
ATOM 2380 C CA . ALA B 1 137 ? 0.961 -10.812 -10.867 1 96.56 137 ALA B CA 1
ATOM 2381 C C . ALA B 1 137 ? 1.368 -10.375 -12.273 1 96.56 137 ALA B C 1
ATOM 2383 O O . ALA B 1 137 ? 2.148 -9.438 -12.43 1 96.56 137 ALA B O 1
ATOM 2384 N N . MET B 1 138 ? 0.833 -11.023 -13.258 1 96.94 138 MET B N 1
ATOM 2385 C CA . MET B 1 138 ? 1.151 -10.672 -14.633 1 96.94 138 MET B CA 1
ATOM 2386 C C . MET B 1 138 ? 0.624 -9.281 -14.984 1 96.94 138 MET B C 1
ATOM 2388 O O . MET B 1 138 ? 1.316 -8.492 -15.625 1 96.94 138 MET B O 1
ATOM 2392 N N . TRP B 1 139 ? -0.573 -9.039 -14.609 1 98.25 139 TRP B N 1
ATOM 2393 C CA . TRP B 1 139 ? -1.146 -7.711 -14.812 1 98.25 139 TRP B CA 1
ATOM 2394 C C . TRP B 1 139 ? -0.291 -6.637 -14.148 1 98.25 139 TRP B C 1
ATOM 2396 O O . TRP B 1 139 ? 0.02 -5.613 -14.758 1 98.25 139 TRP B O 1
ATOM 2406 N N . GLY B 1 140 ? 0.083 -6.898 -12.891 1 97.75 140 GLY B N 1
ATOM 2407 C CA . GLY B 1 140 ? 0.929 -5.957 -12.18 1 97.75 140 GLY B CA 1
ATOM 2408 C C . GLY B 1 140 ? 2.225 -5.648 -12.906 1 97.75 140 GLY B C 1
ATOM 2409 O O . GLY B 1 140 ? 2.635 -4.492 -12.992 1 97.75 140 GLY B O 1
ATOM 2410 N N . CYS B 1 141 ? 2.828 -6.672 -13.359 1 97.44 141 CYS B N 1
ATOM 2411 C CA . CYS B 1 141 ? 4.062 -6.5 -14.125 1 97.44 141 CYS B CA 1
ATOM 2412 C C . CYS B 1 141 ? 3.812 -5.688 -15.391 1 97.44 141 CYS B C 1
ATOM 2414 O O . CYS B 1 141 ? 4.582 -4.781 -15.711 1 97.44 141 CYS B O 1
ATOM 2416 N N . TYR B 1 142 ? 2.771 -5.938 -16.062 1 98 142 TYR B N 1
ATOM 2417 C CA . TYR B 1 142 ? 2.432 -5.262 -17.312 1 98 142 TYR B CA 1
ATOM 2418 C C . TYR B 1 142 ? 2.232 -3.768 -17.078 1 98 142 TYR B C 1
ATOM 2420 O O . TYR B 1 142 ? 2.84 -2.945 -17.766 1 98 142 TYR B O 1
ATOM 2428 N N . VAL B 1 143 ? 1.408 -3.438 -16.125 1 98.5 143 VAL B N 1
ATOM 2429 C CA . VAL B 1 143 ? 1.097 -2.025 -15.938 1 98.5 143 VAL B CA 1
ATOM 2430 C C . VAL B 1 143 ? 2.305 -1.307 -15.344 1 98.5 143 VAL B C 1
ATOM 2432 O O . VAL B 1 143 ? 2.484 -0.104 -15.555 1 98.5 143 VAL B O 1
ATOM 2435 N N . HIS B 1 144 ? 3.166 -2.039 -14.516 1 98.12 144 HIS B N 1
ATOM 2436 C CA . HIS B 1 144 ? 4.418 -1.431 -14.07 1 98.12 144 HIS B CA 1
ATOM 2437 C C . HIS B 1 144 ? 5.305 -1.077 -15.258 1 98.12 144 HIS B C 1
ATOM 2439 O O . HIS B 1 144 ? 5.973 -0.041 -15.258 1 98.12 144 HIS B O 1
ATOM 2445 N N . ASN B 1 145 ? 5.289 -1.902 -16.266 1 98.06 145 ASN B N 1
ATOM 2446 C CA . ASN B 1 145 ? 6.07 -1.624 -17.469 1 98.06 145 ASN B CA 1
ATOM 2447 C C . ASN B 1 145 ? 5.512 -0.427 -18.234 1 98.06 145 ASN B C 1
ATOM 2449 O O . ASN B 1 145 ? 6.266 0.312 -18.875 1 98.06 145 ASN B O 1
ATOM 2453 N N . ILE B 1 146 ? 4.25 -0.215 -18.234 1 98.75 146 ILE B N 1
ATOM 2454 C CA . ILE B 1 146 ? 3.67 0.992 -18.812 1 98.75 146 ILE B CA 1
ATOM 2455 C C . ILE B 1 146 ? 4.207 2.223 -18.094 1 98.75 146 ILE B C 1
ATOM 2457 O O . ILE B 1 146 ? 4.582 3.211 -18.719 1 98.75 146 ILE B O 1
ATOM 2461 N N . VAL B 1 147 ? 4.281 2.168 -16.766 1 98.5 147 VAL B N 1
ATOM 2462 C CA . VAL B 1 147 ? 4.824 3.264 -15.969 1 98.5 147 VAL B CA 1
ATOM 2463 C C . VAL B 1 147 ? 6.309 3.441 -16.281 1 98.5 147 VAL B C 1
ATOM 2465 O O . VAL B 1 147 ? 6.793 4.566 -16.406 1 98.5 147 VAL B O 1
ATOM 2468 N N . ASN B 1 148 ? 7.039 2.268 -16.375 1 97.69 148 ASN B N 1
ATOM 2469 C CA . ASN B 1 148 ? 8.453 2.326 -16.75 1 97.69 148 ASN B CA 1
ATOM 2470 C C . ASN B 1 148 ? 8.656 3.055 -18.078 1 97.69 148 ASN B C 1
ATOM 2472 O O . ASN B 1 148 ? 9.555 3.895 -18.188 1 97.69 148 ASN B O 1
ATOM 2476 N N . LYS B 1 149 ? 7.902 2.748 -19.016 1 98.12 149 LYS B N 1
ATOM 2477 C CA . LYS B 1 149 ? 8.016 3.377 -20.328 1 98.12 149 LYS B CA 1
ATOM 2478 C C . LYS B 1 149 ? 7.824 4.887 -20.234 1 98.12 149 LYS B C 1
ATOM 2480 O O . LYS B 1 149 ? 8.602 5.652 -20.812 1 98.12 149 LYS B O 1
ATOM 2485 N N . ARG B 1 150 ? 6.828 5.258 -19.516 1 97.19 150 ARG B N 1
ATOM 2486 C CA . ARG B 1 150 ? 6.57 6.68 -19.312 1 97.19 150 ARG B CA 1
ATOM 2487 C C . ARG B 1 150 ? 7.777 7.375 -18.688 1 97.19 150 ARG B C 1
ATOM 2489 O O . ARG B 1 150 ? 8.07 8.531 -19.016 1 97.19 150 ARG B O 1
ATOM 2496 N N . LEU B 1 151 ? 8.492 6.742 -17.797 1 96.81 151 LEU B N 1
ATOM 2497 C CA . LEU B 1 151 ? 9.586 7.324 -17.031 1 96.81 151 LEU B CA 1
ATOM 2498 C C . LEU B 1 151 ? 10.914 7.121 -17.75 1 96.81 151 LEU B C 1
ATOM 2500 O O . LEU B 1 151 ? 11.969 7.504 -17.25 1 96.81 151 LEU B O 1
ATOM 2504 N N . GLY B 1 152 ? 10.906 6.453 -18.906 1 97 152 GLY B N 1
ATOM 2505 C CA . GLY B 1 152 ? 12.125 6.203 -19.656 1 97 152 GLY B CA 1
ATOM 2506 C C . GLY B 1 152 ? 12.984 5.109 -19.031 1 97 152 GLY B C 1
ATOM 2507 O O . GLY B 1 152 ? 14.203 5.113 -19.188 1 97 152 GLY B O 1
ATOM 2508 N N . LYS B 1 153 ? 12.383 4.23 -18.266 1 97 153 LYS B N 1
ATOM 2509 C CA . LYS B 1 153 ? 13.07 3.1 -17.656 1 97 153 LYS B CA 1
ATOM 2510 C C . LYS B 1 153 ? 12.945 1.842 -18.5 1 97 153 LYS B C 1
ATOM 2512 O O . LYS B 1 153 ? 12.031 1.734 -19.328 1 97 153 LYS B O 1
ATOM 2517 N N . PRO B 1 154 ? 13.844 0.93 -18.281 1 95.94 154 PRO B N 1
ATOM 2518 C CA . PRO B 1 154 ? 13.773 -0.298 -19.078 1 95.94 154 PRO B CA 1
ATOM 2519 C C . PRO B 1 154 ? 12.57 -1.168 -18.719 1 95.94 154 PRO B C 1
ATOM 2521 O O . PRO B 1 154 ? 12.117 -1.162 -17.562 1 95.94 154 PRO B O 1
ATOM 2524 N N . ASN B 1 155 ? 12.148 -1.875 -19.719 1 95.31 155 ASN B N 1
ATOM 2525 C CA . ASN B 1 155 ? 11.102 -2.869 -19.5 1 95.31 155 ASN B CA 1
ATOM 2526 C C . ASN B 1 155 ? 11.609 -4.039 -18.656 1 95.31 155 ASN B C 1
ATOM 2528 O O . ASN B 1 155 ? 12.742 -4.492 -18.828 1 95.31 155 ASN B O 1
ATOM 2532 N N . PHE B 1 156 ? 10.812 -4.41 -17.75 1 93.38 156 PHE B N 1
ATOM 2533 C CA . PHE B 1 156 ? 11.078 -5.621 -16.984 1 93.38 156 PHE B CA 1
ATOM 2534 C C . PHE B 1 156 ? 10.5 -6.848 -17.672 1 93.38 156 PHE B C 1
ATOM 2536 O O . PHE B 1 156 ? 9.383 -6.809 -18.188 1 93.38 156 PHE B O 1
ATOM 2543 N N . ASN B 1 157 ? 11.25 -7.91 -17.734 1 92.62 157 ASN B N 1
ATOM 2544 C CA . ASN B 1 157 ? 10.742 -9.172 -18.266 1 92.62 157 ASN B CA 1
ATOM 2545 C C . ASN B 1 157 ? 9.797 -9.852 -17.281 1 92.62 157 ASN B C 1
ATOM 2547 O O . ASN B 1 157 ? 10.234 -10.391 -16.266 1 92.62 157 ASN B O 1
ATOM 2551 N N . CYS B 1 158 ? 8.523 -9.977 -17.609 1 93.62 158 CYS B N 1
ATOM 2552 C CA . CYS B 1 158 ? 7.48 -10.438 -16.703 1 93.62 158 CYS B CA 1
ATOM 2553 C C . CYS B 1 158 ? 7.422 -11.961 -16.672 1 93.62 158 CYS B C 1
ATOM 2555 O O . CYS B 1 158 ? 6.688 -12.547 -15.867 1 93.62 158 CYS B O 1
ATOM 2557 N N . GLU B 1 159 ? 8.188 -12.672 -17.438 1 88.19 159 GLU B N 1
ATOM 2558 C CA . GLU B 1 159 ? 8.102 -14.125 -17.562 1 88.19 159 GLU B CA 1
ATOM 2559 C C . GLU B 1 159 ? 8.344 -14.812 -16.219 1 88.19 159 GLU B C 1
ATOM 2561 O O . GLU B 1 159 ? 7.73 -15.844 -15.922 1 88.19 159 GLU B O 1
ATOM 2566 N N . ASN B 1 160 ? 9.195 -14.234 -15.414 1 82.38 160 ASN B N 1
ATOM 2567 C CA . ASN B 1 160 ? 9.461 -14.867 -14.125 1 82.38 160 ASN B CA 1
ATOM 2568 C C . ASN B 1 160 ? 9.016 -13.984 -12.961 1 82.38 160 ASN B C 1
ATOM 2570 O O . ASN B 1 160 ? 9.664 -13.961 -11.914 1 82.38 160 ASN B O 1
ATOM 2574 N N . ILE B 1 161 ? 7.918 -13.32 -13.148 1 86.56 161 ILE B N 1
ATOM 2575 C CA . ILE B 1 161 ? 7.469 -12.375 -12.141 1 86.56 161 ILE B CA 1
ATOM 2576 C C . ILE B 1 161 ? 7.129 -13.117 -10.844 1 86.56 161 ILE B C 1
ATOM 2578 O O . ILE B 1 161 ? 7.316 -12.586 -9.75 1 86.56 161 ILE B O 1
ATOM 2582 N N . GLY B 1 162 ? 6.648 -14.352 -10.93 1 78 162 GLY B N 1
ATOM 2583 C CA . GLY B 1 162 ? 6.328 -15.148 -9.758 1 78 162 GLY B CA 1
ATOM 2584 C C . GLY B 1 162 ? 7.523 -15.398 -8.859 1 78 162 GLY B C 1
ATOM 2585 O O . GLY B 1 162 ? 7.391 -15.438 -7.633 1 78 162 GLY B O 1
ATOM 2586 N N . ASP B 1 163 ? 8.656 -15.516 -9.445 1 75.38 163 ASP B N 1
ATOM 2587 C CA . ASP B 1 163 ? 9.875 -15.805 -8.695 1 75.38 163 ASP B CA 1
ATOM 2588 C C . ASP B 1 163 ? 10.453 -14.539 -8.086 1 75.38 163 ASP B C 1
ATOM 2590 O O . ASP B 1 163 ? 11.148 -14.594 -7.066 1 75.38 163 ASP B O 1
ATOM 2594 N N . ALA B 1 164 ? 10.156 -13.461 -8.688 1 71.88 164 ALA B N 1
ATOM 2595 C CA . ALA B 1 164 ? 10.789 -12.211 -8.289 1 71.88 164 ALA B CA 1
ATOM 2596 C C . ALA B 1 164 ? 10.227 -11.711 -6.957 1 71.88 164 ALA B C 1
ATOM 2598 O O . ALA B 1 164 ? 10.945 -11.078 -6.176 1 71.88 164 ALA B O 1
ATOM 2599 N N . TYR B 1 165 ? 9.062 -11.992 -6.734 1 70.62 165 TYR B N 1
ATOM 2600 C CA . TYR B 1 165 ? 8.43 -11.438 -5.543 1 70.62 165 TYR B CA 1
ATOM 2601 C C . TYR B 1 165 ? 7.859 -12.547 -4.668 1 70.62 165 TYR B C 1
ATOM 2603 O O . TYR B 1 165 ? 7.129 -12.281 -3.711 1 70.62 165 TYR B O 1
ATOM 2611 N N . ASP B 1 166 ? 7.809 -13.719 -5.32 1 59.88 166 ASP B N 1
ATOM 2612 C CA . ASP B 1 166 ? 7.172 -14.828 -4.621 1 59.88 166 ASP B CA 1
ATOM 2613 C C . ASP B 1 166 ? 7.598 -14.875 -3.154 1 59.88 166 ASP B C 1
ATOM 2615 O O . ASP B 1 166 ? 6.758 -14.977 -2.26 1 59.88 166 ASP B O 1
ATOM 2619 N N . CYS B 1 167 ? 8.789 -15.359 -2.986 1 50.84 167 CYS B N 1
ATOM 2620 C CA . CYS B 1 167 ? 9.227 -15.695 -1.635 1 50.84 167 CYS B CA 1
ATOM 2621 C C . CYS B 1 167 ? 9.875 -14.492 -0.958 1 50.84 167 CYS B C 1
ATOM 2623 O O . CYS B 1 167 ? 10.211 -14.547 0.226 1 50.84 167 CYS B O 1
ATOM 2625 N N . GLY B 1 168 ? 9.445 -13.18 -1.371 1 46.56 168 GLY B N 1
ATOM 2626 C CA . GLY B 1 168 ? 10.266 -12.094 -0.851 1 46.56 168 GLY B CA 1
ATOM 2627 C C . GLY B 1 168 ? 11.734 -12.25 -1.184 1 46.56 168 GLY B C 1
ATOM 2628 O O . GLY B 1 168 ? 12.586 -11.586 -0.582 1 46.56 168 GLY B O 1
ATOM 2629 N N . CYS B 1 169 ? 12.039 -13.156 -1.989 1 39.03 169 CYS B N 1
A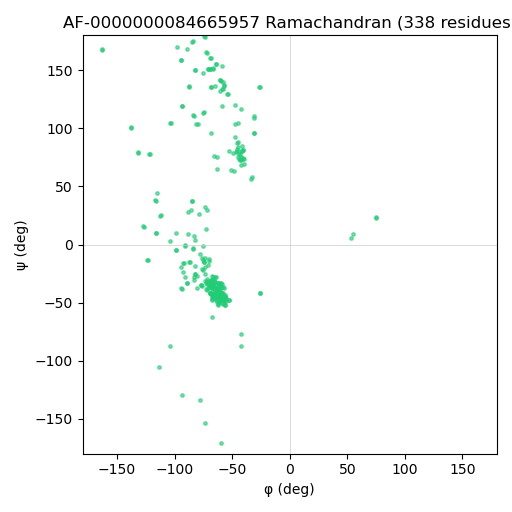TOM 2630 C CA . CYS B 1 169 ? 13.406 -13.641 -2.117 1 39.03 169 CYS B CA 1
ATOM 2631 C C . CYS B 1 169 ? 14.148 -12.883 -3.213 1 39.03 169 CYS B C 1
ATOM 2633 O O . CYS B 1 169 ? 15.328 -13.133 -3.455 1 39.03 169 CYS B O 1
ATOM 2635 N N . ALA B 1 170 ? 13.523 -12.32 -4.145 1 37.66 170 ALA B N 1
ATOM 2636 C CA . ALA B 1 170 ? 14.398 -11.766 -5.176 1 37.66 170 ALA B CA 1
ATOM 2637 C C . ALA B 1 170 ? 14.945 -10.406 -4.754 1 37.66 170 ALA B C 1
ATOM 2639 O O . ALA B 1 170 ? 14.219 -9.578 -4.199 1 37.66 170 ALA B O 1
ATOM 2640 N N . GLU B 1 171 ? 16.203 -10.109 -4.301 1 34.03 171 GLU B N 1
ATOM 2641 C CA . GLU B 1 171 ? 16.984 -8.891 -4.172 1 34.03 171 GLU B CA 1
ATOM 2642 C C . GLU B 1 171 ? 16.891 -8.039 -5.438 1 34.03 171 GLU B C 1
ATOM 2644 O O . GLU B 1 171 ? 16.812 -8.578 -6.543 1 34.03 171 GLU B O 1
#

Foldseek 3Di:
DDDDDDDDDDDDPPDDPPPPPPDPPPPPPPPPPPPPPPPVVVPPCPDPVLVCLLQDAQDAEADPDPVVVVVLVVVVLLVQLLCLLPQAQADDPVSLVVNQSVVSVCLNDVNHRVSSRVVSVLCVVQPADRRGSLSRNLSSLVSVQVVCVVVVHDRDDSPVSSVCNHPVPHD/DPDDPPDDDDDPPDDDPPDDPPDPPDPPPPPPPPPPPPPVVVPPCPDPVLVCLLQDAQDAEADPDPVVVVVLVVVVLLVQLLCLLPQAQADDPVSLVVNQSVVSVCLNDVNHRVSSRVVSVLCVVQPADRRGSLSRNLSSLVSVQVVCVVVVHDRDDSPVSSVCNVVPPHD

Secondary structure (DSSP, 8-state):
------------TT-GGGGGGGGGGG---------------------HHHHHHHS----S-----HHHHHHHHHHHHHHHHHHHHTS-SS--HHHHHHHHHHHHHHHHH-S-HHHHHHHHHHHHHSPPP-SSHHHHHHHHHHHHHHHHHHTTPPPP-GGGHHHHHSSS---/---------------TTSGGGGGGGG---------------------HHHHHHHS----S-----HHHHHHHHHHHHHHHHHHHHTS-SS--HHHHHHHHHHHHHHHHH-S-HHHHHHHHHHHHHSPPP-SSHHHHHHHHHHHHHHHHHHHTPPPP-GGGHHHHHSSS---

Radius of gyration: 39.28 Å; Cα contacts (8 Å, |Δi|>4): 376; chains: 2; bounding box: 45×113×199 Å

InterPro domains:
  IPR017905 ERV/ALR sulfhydryl oxidase domain [PF04777] (74-163)
  IPR017905 ERV/ALR sulfhydryl oxidase domain [PS51324] (65-165)
  IPR036774 ERV/ALR sulfhydryl oxidase domain superfamily [G3DSA:1.20.120.310] (62-171)
  IPR036774 ERV/ALR sulfhydryl oxidase domain superfamily [SSF69000] (64-170)
  IPR039799 Sulfhydryl oxidase ALR/ERV [PTHR12645] (57-169)

Organism: Exserohilum turcicum (strain 28A) (NCBI:txid671987)

Solvent-accessible surface area (backbone atoms only — not comparable to full-atom values): 19775 Å² total; per-residue (Å²): 136,77,81,85,84,86,84,81,89,91,84,74,84,77,71,79,80,70,66,82,73,66,73,73,69,66,74,62,78,75,71,72,72,72,71,72,72,70,75,72,65,78,69,72,73,59,51,71,71,53,51,56,57,48,67,55,68,48,61,14,57,75,58,84,40,66,66,24,46,52,55,47,50,53,22,44,50,52,44,51,46,28,26,24,41,35,38,48,64,76,47,50,72,66,53,24,49,39,52,49,51,38,52,36,32,46,33,24,46,32,55,28,14,65,59,14,45,51,49,47,55,48,40,72,76,52,60,84,42,50,74,20,15,67,46,22,34,51,43,50,46,52,55,50,33,55,52,24,53,75,72,74,42,77,76,71,78,57,90,54,47,61,58,52,30,36,65,43,63,46,130,135,88,76,84,79,76,87,75,88,86,82,80,80,80,77,85,77,74,76,83,71,75,75,71,71,70,72,66,80,75,76,73,74,73,73,72,72,72,75,71,65,80,70,72,72,59,51,70,72,54,51,56,57,48,67,54,68,48,62,14,58,74,56,83,36,64,66,25,47,52,53,46,51,53,23,44,50,52,45,51,47,28,28,24,42,36,38,48,66,78,48,49,72,66,52,25,49,39,53,47,52,38,53,36,32,47,33,24,47,32,55,28,14,63,58,14,43,52,48,47,56,48,38,72,75,51,58,84,41,50,76,20,14,68,46,23,33,50,43,49,45,51,56,49,34,54,53,24,53,75,70,72,43,76,76,71,79,57,88,54,48,60,61,46,27,42,62,43,62,47,130

Sequence (342 aa):
MLRLSGPKGRFAVPAVLAIVFCLFFFMGPHTVTSGHVAFTTPQRDLGHSSQSLLTGHAIAPKLGNATAKAELGRAAWKVLHTTFSRFPEKPTDEEKEALRSYVYLFQRLYPCGECAEHFGQVLAKYPPQVSSRTAAAMWGCYVHNIVNKRLGKPNFNCENIGDAYDCGCAEMLRLSGPKGRFAVPAVLAIVFCLFFFMGPHTVTSGHVAFTTPQRDLGHSSQSLLTGHAIAPKLGNATAKAELGRAAWKVLHTTFSRFPEKPTDEEKEALRSYVYLFQRLYPCGECAEHFGQVLAKYPPQVSSRTAAAMWGCYVHNIVNKRLGKPNFNCENIGDAYDCGCAE

Nearest PDB structures (foldseek):
  1jra-assembly2_D  TM=9.729E-01  e=7.127E-11  Saccharomyces cerevisiae
  2hj3-assembly1_A  TM=9.833E-01  e=8.985E-09  Arabidopsis thaliana
  1oqc-assembly1_A  TM=9.925E-01  e=2.494E-08  Rattus norvegicus
  4e0i-assembly2_C-2  TM=9.322E-01  e=7.308E-08  Saccharomyces cerevisiae S288C
  4e0i-assembly1_A  TM=9.866E-01  e=2.654E-07  Saccharomyces cerevisiae S288C

pLDDT: mean 74.74, std 29.2, range [23.5, 98.81]